Protein AF-A0A8X8WM06-F1 (afdb_monomer_lite)

Structure (mmCIF, N/CA/C/O backbone):
data_AF-A0A8X8WM06-F1
#
_entry.id   AF-A0A8X8WM06-F1
#
loop_
_atom_site.group_PDB
_atom_site.id
_atom_site.type_symbol
_atom_site.label_atom_id
_atom_site.label_alt_id
_atom_si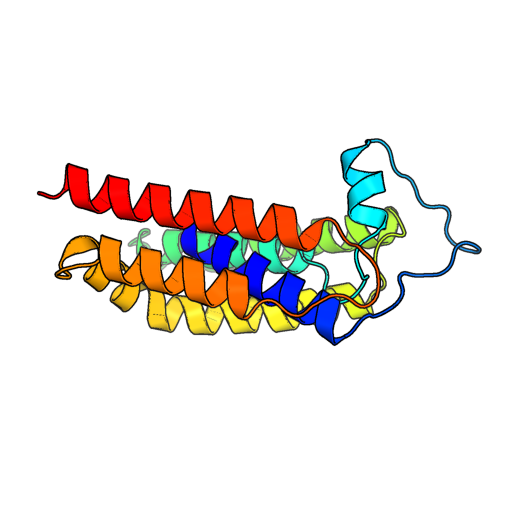te.label_comp_id
_atom_site.label_asym_id
_atom_site.label_entity_id
_atom_site.label_seq_id
_atom_site.pdbx_PDB_ins_code
_atom_site.Cartn_x
_atom_site.Cartn_y
_atom_site.Cartn_z
_atom_site.occupancy
_atom_site.B_iso_or_equiv
_atom_site.auth_seq_id
_atom_site.auth_comp_id
_atom_site.auth_asym_id
_atom_site.auth_atom_id
_atom_site.pdbx_PDB_model_num
ATOM 1 N N . MET A 1 1 ? -4.184 -2.123 10.675 1.00 80.62 1 MET A N 1
ATOM 2 C CA . MET A 1 1 ? -2.913 -1.985 9.912 1.00 80.62 1 MET A CA 1
ATOM 3 C C . MET A 1 1 ? -2.640 -3.132 8.946 1.00 80.62 1 MET A C 1
ATOM 5 O O . MET A 1 1 ? -2.359 -2.859 7.792 1.00 80.62 1 MET A O 1
ATOM 9 N N . THR A 1 2 ? -2.687 -4.397 9.366 1.00 84.12 2 THR A N 1
ATOM 10 C CA . THR A 1 2 ? -2.367 -5.540 8.483 1.00 84.12 2 THR A CA 1
ATOM 11 C C . THR A 1 2 ? -3.308 -5.652 7.281 1.00 84.12 2 THR A C 1
ATOM 13 O O . THR A 1 2 ? -2.839 -5.810 6.161 1.00 84.12 2 THR A O 1
ATOM 16 N N . LEU A 1 3 ? -4.618 -5.478 7.496 1.00 85.38 3 LEU A N 1
ATOM 17 C CA . LEU A 1 3 ? -5.615 -5.463 6.417 1.00 85.38 3 LEU A CA 1
ATOM 18 C C . LEU A 1 3 ? -5.391 -4.311 5.420 1.00 85.38 3 LEU A C 1
ATOM 20 O O . LEU A 1 3 ? -5.573 -4.509 4.225 1.00 85.38 3 LEU A O 1
ATOM 24 N N . LEU A 1 4 ? -4.933 -3.145 5.898 1.00 87.12 4 LEU A N 1
ATOM 25 C CA . LEU A 1 4 ? -4.565 -2.011 5.040 1.00 87.12 4 LEU A CA 1
ATOM 26 C C . LEU A 1 4 ? -3.420 -2.401 4.109 1.00 87.12 4 LEU A C 1
ATOM 28 O O . LEU A 1 4 ? -3.528 -2.211 2.907 1.00 87.12 4 LEU A O 1
ATOM 32 N N . ILE A 1 5 ? -2.339 -2.968 4.653 1.00 87.06 5 ILE A N 1
ATOM 33 C CA . ILE A 1 5 ? -1.171 -3.346 3.847 1.00 87.06 5 ILE A CA 1
ATOM 34 C C . ILE A 1 5 ? -1.526 -4.449 2.845 1.00 87.06 5 ILE A C 1
ATOM 36 O O . ILE A 1 5 ? -1.162 -4.332 1.681 1.00 87.06 5 ILE A O 1
ATOM 40 N N . ALA A 1 6 ? -2.3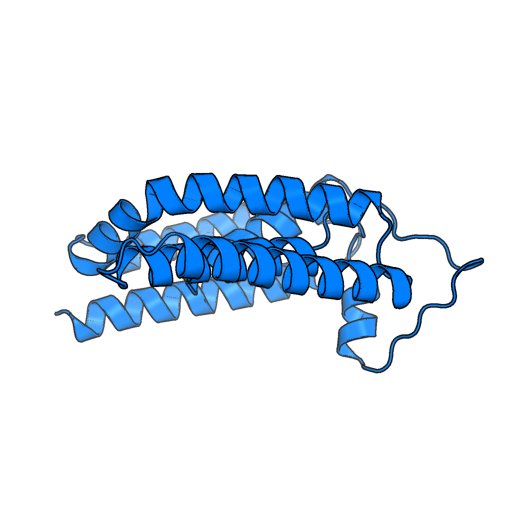22 -5.445 3.244 1.00 85.50 6 ALA A N 1
ATOM 41 C CA . ALA A 1 6 ? -2.807 -6.469 2.318 1.00 85.50 6 ALA A CA 1
ATOM 42 C C . ALA A 1 6 ? -3.633 -5.864 1.162 1.00 85.50 6 ALA A C 1
ATOM 44 O O . ALA A 1 6 ? -3.445 -6.235 0.005 1.00 85.50 6 ALA A O 1
ATOM 45 N N . PHE A 1 7 ? -4.508 -4.894 1.454 1.00 86.31 7 PHE A N 1
ATOM 46 C CA . PHE A 1 7 ? -5.289 -4.188 0.434 1.00 86.31 7 PHE A CA 1
ATOM 47 C C . PHE A 1 7 ? -4.416 -3.317 -0.486 1.00 86.31 7 PHE A C 1
ATOM 49 O O . PHE A 1 7 ? -4.629 -3.276 -1.702 1.00 86.31 7 PHE A O 1
ATOM 56 N N . CYS A 1 8 ? -3.415 -2.645 0.085 1.00 86.38 8 CYS A N 1
ATOM 57 C CA . CYS A 1 8 ? -2.422 -1.864 -0.645 1.00 86.38 8 CYS A CA 1
ATOM 58 C C . CYS A 1 8 ? -1.630 -2.723 -1.630 1.00 86.38 8 CYS A C 1
ATOM 60 O O . CYS A 1 8 ? -1.536 -2.366 -2.804 1.00 86.38 8 CYS A O 1
ATOM 62 N N . ASP A 1 9 ? -1.111 -3.862 -1.169 1.00 84.94 9 ASP A N 1
ATOM 63 C CA . ASP A 1 9 ? -0.341 -4.793 -1.992 1.00 84.94 9 ASP A CA 1
ATOM 64 C C . ASP A 1 9 ? -1.205 -5.424 -3.083 1.00 84.94 9 ASP A C 1
ATOM 66 O O . ASP A 1 9 ? -0.783 -5.484 -4.240 1.00 84.94 9 ASP A O 1
ATOM 70 N N . TYR A 1 10 ? -2.445 -5.806 -2.759 1.00 83.94 10 TYR A N 1
ATOM 71 C CA . TYR A 1 10 ? -3.395 -6.305 -3.751 1.00 83.94 10 TYR A CA 1
ATOM 72 C C . TYR A 1 10 ? -3.624 -5.290 -4.869 1.00 83.94 10 TYR A C 1
ATOM 74 O O . TYR A 1 10 ? -3.432 -5.596 -6.045 1.00 83.94 10 TYR A O 1
ATOM 82 N N . THR A 1 11 ? -3.990 -4.063 -4.500 1.00 84.69 11 THR A N 1
ATOM 83 C CA . THR A 1 11 ? -4.322 -3.011 -5.465 1.00 84.69 11 THR A CA 1
ATOM 84 C C . THR A 1 11 ? -3.088 -2.600 -6.267 1.00 84.69 11 THR A C 1
ATOM 86 O O . THR A 1 11 ? -3.160 -2.459 -7.486 1.00 84.69 11 THR A O 1
ATOM 89 N N . GLY A 1 12 ? -1.940 -2.451 -5.603 1.00 84.31 12 GLY A N 1
ATOM 90 C CA . GLY A 1 12 ? -0.674 -2.096 -6.237 1.00 84.31 12 GLY A CA 1
ATOM 91 C C . GLY A 1 12 ? -0.228 -3.136 -7.262 1.00 84.31 12 GLY A C 1
ATOM 92 O O . GLY A 1 12 ? 0.124 -2.767 -8.382 1.00 84.31 12 GLY A O 1
ATOM 93 N N . ASN A 1 13 ? -0.305 -4.423 -6.917 1.00 82.50 13 ASN A N 1
ATOM 94 C CA . ASN A 1 13 ? 0.078 -5.499 -7.828 1.00 82.50 13 ASN A CA 1
ATOM 95 C C . ASN A 1 13 ? -0.933 -5.675 -8.971 1.00 82.50 13 ASN A C 1
ATOM 97 O O . ASN A 1 13 ? -0.516 -5.834 -10.113 1.00 82.50 13 ASN A O 1
ATOM 101 N N . CYS A 1 14 ? -2.239 -5.525 -8.716 1.00 81.06 14 CYS A N 1
ATOM 102 C CA . CYS A 1 14 ? -3.235 -5.492 -9.794 1.00 81.06 14 CYS A CA 1
ATOM 103 C C . CYS A 1 14 ? -2.930 -4.379 -10.807 1.00 81.06 14 CYS A C 1
ATOM 105 O O . CYS A 1 14 ? -2.978 -4.605 -12.012 1.00 81.06 14 CYS A O 1
ATOM 107 N N . ILE A 1 15 ? -2.595 -3.171 -10.336 1.00 82.25 15 ILE A N 1
ATOM 108 C CA . ILE A 1 15 ? -2.265 -2.052 -11.229 1.00 82.25 15 ILE A CA 1
ATOM 109 C C . ILE A 1 15 ? -0.964 -2.326 -11.990 1.00 82.25 15 ILE A C 1
ATOM 111 O O . ILE A 1 15 ? -0.901 -2.017 -13.178 1.00 82.25 15 ILE A O 1
ATOM 115 N N . LYS A 1 16 ? 0.051 -2.921 -11.351 1.00 79.06 16 LYS A N 1
ATOM 116 C CA . LYS A 1 16 ? 1.293 -3.320 -12.030 1.00 79.06 16 LYS A CA 1
ATOM 117 C C . LYS A 1 16 ? 1.023 -4.243 -13.214 1.00 79.06 16 LYS A C 1
ATOM 119 O O . LYS A 1 16 ? 1.522 -3.969 -14.302 1.00 79.06 16 LYS A O 1
ATOM 124 N N . ASP A 1 17 ? 0.206 -5.271 -13.009 1.00 75.25 17 ASP A N 1
ATOM 125 C CA . ASP A 1 17 ? -0.101 -6.272 -14.035 1.00 75.25 17 ASP A CA 1
ATOM 126 C C . ASP A 1 17 ? -1.061 -5.747 -15.115 1.00 75.25 17 ASP A C 1
ATOM 128 O O 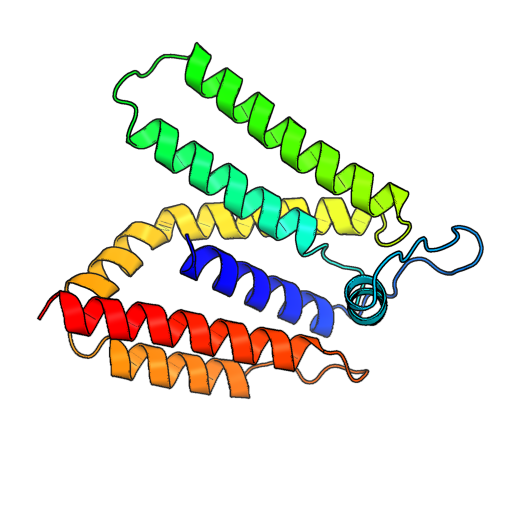. ASP A 1 17 ? -1.048 -6.231 -16.242 1.00 75.25 17 ASP A O 1
ATOM 132 N N . VAL A 1 18 ? -1.876 -4.732 -14.804 1.00 78.06 18 VAL A N 1
ATOM 133 C CA . VAL A 1 18 ? -2.735 -4.055 -15.793 1.00 78.06 18 VAL A CA 1
ATOM 134 C C . VAL A 1 18 ? -1.953 -3.046 -16.636 1.00 78.06 18 VAL A C 1
ATOM 136 O O . VAL A 1 18 ? -2.201 -2.916 -17.834 1.00 78.06 18 VAL A O 1
ATOM 139 N N . VAL A 1 19 ? -1.047 -2.280 -16.020 1.00 76.50 19 VAL A N 1
ATOM 140 C CA . VAL A 1 19 ? -0.290 -1.221 -16.707 1.00 76.50 19 VAL A CA 1
ATOM 141 C C . VAL A 1 19 ? 0.914 -1.799 -17.456 1.00 76.50 19 VAL A C 1
ATOM 143 O O . VAL A 1 19 ? 1.349 -1.209 -18.445 1.00 76.50 19 VAL A O 1
ATOM 146 N N . SER A 1 20 ? 1.458 -2.929 -16.995 1.00 76.44 20 SER A N 1
ATOM 147 C CA . SER A 1 20 ? 2.596 -3.639 -17.592 1.00 76.44 20 SER A CA 1
ATOM 148 C C . SER A 1 20 ? 3.779 -2.726 -17.941 1.00 76.44 20 SER A C 1
ATOM 150 O O . SER A 1 20 ? 4.491 -2.937 -18.926 1.00 76.44 20 SER A O 1
ATOM 152 N N . ALA A 1 21 ? 3.998 -1.667 -17.148 1.00 71.62 21 ALA A N 1
ATOM 153 C CA . ALA A 1 21 ? 5.016 -0.672 -17.461 1.00 71.62 21 ALA A CA 1
ATOM 154 C C . ALA A 1 21 ? 6.419 -1.288 -17.345 1.00 71.62 21 ALA A C 1
ATOM 156 O O . ALA A 1 21 ? 6.792 -1.775 -16.264 1.00 71.62 21 ALA A O 1
ATOM 157 N N . PRO A 1 22 ? 7.232 -1.233 -18.416 1.00 66.00 22 PRO A N 1
ATOM 158 C CA . PRO A 1 22 ? 8.575 -1.781 -1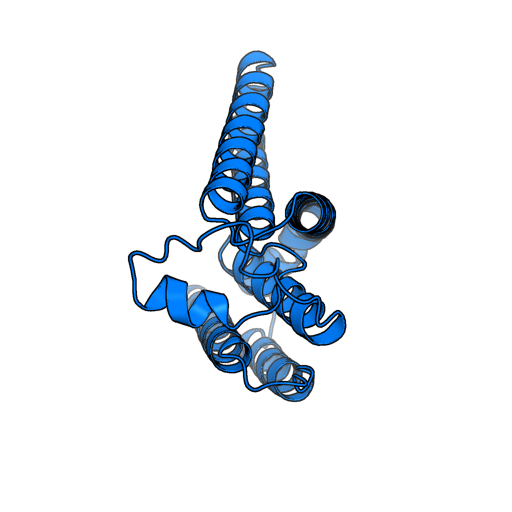8.387 1.00 66.00 22 PRO A CA 1
ATOM 159 C C . PRO A 1 22 ? 9.452 -0.976 -17.426 1.00 66.00 22 PRO A C 1
ATOM 161 O O . PRO A 1 22 ? 9.425 0.256 -17.404 1.00 66.00 22 PRO A O 1
ATOM 164 N N . ARG A 1 23 ? 10.273 -1.681 -16.644 1.00 69.88 23 ARG A N 1
ATOM 165 C CA . ARG A 1 23 ? 11.286 -1.050 -15.789 1.00 69.88 23 ARG A CA 1
ATOM 166 C C . ARG A 1 23 ? 12.335 -0.302 -16.617 1.00 69.88 23 ARG A C 1
ATOM 168 O O . ARG A 1 23 ? 12.563 -0.663 -17.775 1.00 69.88 23 ARG A O 1
ATOM 175 N N . PRO A 1 24 ? 13.020 0.702 -16.032 1.00 63.56 24 PRO A N 1
ATOM 176 C CA . PRO A 1 24 ? 14.092 1.417 -16.716 1.00 63.56 24 PRO A CA 1
ATOM 177 C C . PRO A 1 24 ? 15.122 0.452 -17.325 1.00 63.56 24 PRO A C 1
ATOM 179 O O . PRO A 1 24 ? 15.565 -0.517 -16.693 1.00 63.56 24 PRO A O 1
ATOM 182 N N . GLN A 1 25 ? 15.458 0.714 -18.591 1.00 55.38 25 GLN A N 1
ATOM 183 C CA . GLN A 1 25 ? 16.333 -0.135 -19.392 1.00 55.38 25 GLN A CA 1
ATOM 184 C C . GLN A 1 25 ? 17.770 -0.095 -18.864 1.00 55.38 25 GLN A C 1
ATOM 186 O O . GLN A 1 25 ? 18.321 0.954 -18.524 1.00 55.38 25 GLN A O 1
ATOM 191 N N . THR A 1 26 ? 18.385 -1.271 -18.812 1.00 51.56 26 THR A N 1
ATOM 192 C CA . THR A 1 26 ? 19.818 -1.453 -18.578 1.00 51.56 26 THR A CA 1
ATOM 193 C C . THR A 1 26 ? 20.444 -1.692 -19.958 1.00 51.56 26 THR A C 1
ATOM 195 O O . THR A 1 26 ? 20.085 -2.706 -20.557 1.00 51.56 26 THR A O 1
ATOM 198 N N . PRO A 1 27 ? 21.315 -0.818 -20.516 1.00 50.00 27 PRO A N 1
ATOM 199 C CA . PRO A 1 27 ? 21.985 0.387 -19.973 1.00 50.00 27 PRO A CA 1
ATOM 200 C C . PRO A 1 27 ? 21.174 1.691 -20.191 1.00 50.00 27 PRO A C 1
ATOM 202 O O . PRO A 1 27 ? 20.470 1.764 -21.198 1.00 50.00 27 PRO A O 1
ATOM 205 N N . PRO A 1 28 ? 21.251 2.721 -19.303 1.00 51.91 28 PRO A N 1
ATOM 206 C CA . PRO A 1 28 ? 22.467 3.311 -18.704 1.00 51.91 28 PRO A CA 1
ATOM 207 C C . PRO A 1 28 ? 22.601 3.256 -17.162 1.00 51.91 28 PRO A C 1
ATOM 209 O O . PRO A 1 28 ? 23.608 3.726 -16.635 1.00 51.91 28 PRO A O 1
ATOM 212 N N . VAL A 1 29 ? 21.646 2.684 -16.417 1.00 58.44 29 VAL A N 1
ATOM 213 C CA . VAL A 1 29 ? 21.729 2.541 -14.945 1.00 58.44 29 VAL A CA 1
ATOM 214 C C . VAL A 1 29 ? 21.973 1.078 -14.584 1.00 58.44 29 VAL A C 1
ATOM 216 O O . VAL A 1 29 ? 21.158 0.222 -14.918 1.00 58.44 29 VAL A O 1
ATOM 219 N N . ARG A 1 30 ? 23.094 0.769 -13.918 1.00 61.09 30 ARG A N 1
ATOM 220 C CA . ARG A 1 30 ? 23.404 -0.593 -13.449 1.00 61.09 30 ARG A CA 1
ATOM 221 C C . ARG A 1 30 ? 22.527 -0.920 -12.241 1.00 61.09 30 ARG A C 1
ATOM 223 O O . ARG A 1 30 ? 22.655 -0.261 -11.215 1.00 61.09 30 ARG A O 1
ATOM 230 N N . ARG A 1 31 ? 21.689 -1.956 -12.351 1.00 65.56 31 ARG A N 1
ATOM 231 C CA . ARG A 1 31 ? 20.921 -2.482 -11.214 1.00 65.56 31 ARG A CA 1
ATOM 232 C C . ARG A 1 31 ? 21.885 -3.026 -10.165 1.00 65.56 31 ARG A C 1
ATOM 234 O O . ARG A 1 31 ? 22.774 -3.819 -10.485 1.00 65.56 31 ARG A O 1
ATOM 241 N N . ILE A 1 32 ? 21.721 -2.567 -8.934 1.00 61.84 32 ILE A N 1
ATOM 242 C CA . ILE A 1 32 ? 22.463 -3.064 -7.778 1.00 61.84 32 ILE A CA 1
ATOM 243 C C . ILE A 1 32 ? 21.476 -3.933 -7.004 1.00 61.84 32 ILE A C 1
ATOM 245 O O . ILE A 1 32 ? 20.723 -3.424 -6.186 1.00 61.84 32 ILE A O 1
ATOM 249 N N . THR A 1 33 ? 21.429 -5.223 -7.327 1.00 62.09 33 THR A N 1
ATOM 250 C CA . THR A 1 33 ? 20.664 -6.227 -6.576 1.00 62.09 33 THR A CA 1
ATOM 251 C C . THR A 1 33 ? 21.628 -6.957 -5.647 1.00 62.09 33 THR A C 1
ATOM 253 O O . THR A 1 33 ? 22.581 -7.592 -6.107 1.00 62.09 33 THR A O 1
ATOM 256 N N . ALA A 1 34 ? 21.437 -6.805 -4.340 1.00 56.16 34 ALA A N 1
ATOM 257 C CA . ALA A 1 34 ? 22.289 -7.393 -3.308 1.00 56.16 34 ALA A CA 1
ATOM 258 C C . ALA A 1 34 ? 21.735 -8.729 -2.784 1.00 56.16 34 ALA A C 1
ATOM 260 O O . ALA A 1 34 ? 22.501 -9.551 -2.278 1.00 56.16 34 ALA A O 1
ATOM 261 N N . THR A 1 35 ? 20.425 -8.962 -2.913 1.00 60.00 35 THR A N 1
ATOM 262 C CA . THR A 1 35 ? 19.733 -10.160 -2.409 1.00 60.00 35 THR A CA 1
ATOM 263 C C . THR A 1 35 ? 18.902 -10.850 -3.495 1.00 60.00 35 THR A C 1
ATOM 265 O O . THR A 1 35 ? 18.507 -10.230 -4.478 1.00 60.00 35 THR A O 1
ATOM 268 N N . LYS A 1 36 ? 18.624 -12.151 -3.313 1.00 57.91 36 LYS A N 1
ATOM 269 C CA . LYS A 1 36 ? 17.777 -12.938 -4.234 1.00 57.91 36 LYS A CA 1
ATOM 270 C C . LYS A 1 36 ? 16.358 -12.375 -4.334 1.00 57.91 36 LYS A C 1
ATOM 272 O O . LYS A 1 36 ? 15.825 -12.266 -5.427 1.00 57.91 36 LYS A O 1
ATOM 277 N N . ASP A 1 37 ? 15.812 -11.904 -3.214 1.00 58.91 37 ASP A N 1
ATOM 278 C CA . ASP A 1 37 ? 14.502 -11.252 -3.189 1.00 58.91 37 ASP A CA 1
ATOM 279 C C . ASP A 1 37 ? 14.482 -9.992 -4.070 1.00 58.91 37 ASP A C 1
ATOM 281 O O . ASP A 1 37 ? 13.473 -9.685 -4.691 1.00 58.91 37 ASP A O 1
ATOM 285 N N . GLU A 1 38 ? 15.583 -9.238 -4.160 1.00 59.09 38 GLU A N 1
ATOM 286 C CA . GLU A 1 38 ? 15.671 -8.067 -5.044 1.00 59.09 38 GLU A CA 1
ATOM 287 C C . GLU A 1 38 ? 15.752 -8.443 -6.528 1.00 59.09 38 GLU A C 1
ATOM 289 O O . GLU A 1 38 ? 15.328 -7.649 -7.370 1.00 59.09 38 GLU A O 1
ATOM 294 N N . GLU A 1 39 ? 16.270 -9.632 -6.844 1.00 59.03 39 GLU A N 1
ATOM 295 C CA . GLU A 1 39 ? 16.304 -10.200 -8.194 1.00 59.03 39 GLU A CA 1
ATOM 296 C C . GLU A 1 39 ? 14.906 -10.664 -8.630 1.00 59.03 39 GLU A C 1
ATOM 298 O O . GLU A 1 39 ? 14.446 -10.271 -9.703 1.00 59.03 39 GLU A O 1
ATOM 303 N N . ASP A 1 40 ? 14.173 -11.369 -7.765 1.00 57.88 40 ASP A N 1
ATOM 304 C CA . ASP A 1 40 ? 12.781 -11.771 -8.026 1.00 57.88 40 ASP A CA 1
ATOM 305 C C . ASP A 1 40 ? 11.860 -10.546 -8.119 1.00 57.88 40 ASP A C 1
ATOM 307 O O . ASP A 1 40 ? 11.075 -10.398 -9.060 1.00 57.88 40 ASP A O 1
ATOM 311 N N . ASN A 1 41 ? 12.045 -9.574 -7.220 1.00 58.22 41 ASN A N 1
ATOM 312 C CA . ASN A 1 41 ? 11.363 -8.286 -7.303 1.00 58.22 41 ASN A CA 1
ATOM 313 C C . ASN A 1 41 ? 11.757 -7.489 -8.552 1.00 58.22 41 ASN A C 1
ATOM 315 O O . ASN A 1 41 ? 11.042 -6.551 -8.900 1.00 58.22 41 ASN A O 1
ATOM 319 N N . ALA A 1 42 ? 12.878 -7.785 -9.222 1.00 57.34 42 ALA A N 1
ATOM 320 C CA . ALA A 1 42 ? 13.276 -7.137 -10.474 1.00 57.34 42 ALA A CA 1
ATOM 321 C C . ALA A 1 42 ? 12.495 -7.638 -11.697 1.00 57.34 42 ALA A C 1
ATOM 323 O O . ALA A 1 42 ? 12.515 -6.954 -12.728 1.00 57.34 42 ALA A O 1
ATOM 324 N N . MET A 1 43 ? 11.818 -8.783 -11.571 1.00 57.44 43 MET A N 1
ATOM 325 C CA . MET A 1 43 ? 10.970 -9.376 -12.608 1.00 57.44 43 MET A CA 1
ATOM 326 C C . MET A 1 43 ? 9.574 -8.740 -12.659 1.00 57.44 43 MET A C 1
ATOM 328 O O . MET A 1 43 ? 8.896 -8.843 -13.676 1.00 57.44 43 MET A O 1
ATOM 332 N N . GLU A 1 44 ? 9.145 -8.054 -11.594 1.00 59.66 44 GLU A N 1
ATOM 333 C CA . GLU A 1 44 ? 7.859 -7.349 -11.566 1.00 59.66 44 GLU A CA 1
ATOM 334 C C . GLU A 1 44 ? 7.880 -6.041 -12.374 1.00 59.66 44 GLU A C 1
ATOM 336 O O . GLU A 1 44 ? 8.918 -5.387 -12.524 1.00 59.66 44 GLU A O 1
ATOM 341 N N . TYR A 1 45 ? 6.711 -5.573 -12.812 1.00 65.50 45 TYR A N 1
ATOM 342 C CA . TYR A 1 45 ? 6.576 -4.285 -13.498 1.00 65.50 45 TYR A CA 1
ATOM 343 C C . TYR A 1 45 ? 6.994 -3.088 -12.623 1.00 65.50 45 TYR A C 1
ATOM 345 O O . TYR A 1 45 ? 7.048 -3.157 -11.389 1.00 65.50 45 TYR A O 1
ATOM 353 N N . GLY A 1 46 ? 7.380 -1.989 -13.279 1.00 65.69 46 GLY A N 1
ATOM 354 C CA . GLY A 1 46 ? 7.962 -0.812 -12.620 1.00 65.69 46 GLY A CA 1
ATOM 355 C C . GLY A 1 46 ? 6.939 0.146 -12.011 1.00 65.69 46 GLY A C 1
ATOM 356 O O . GLY A 1 46 ? 7.224 0.779 -10.996 1.00 65.69 46 GLY A O 1
ATOM 357 N N . PHE A 1 47 ? 5.745 0.234 -12.595 1.00 72.31 47 PHE A N 1
ATOM 358 C CA . PHE A 1 47 ? 4.720 1.198 -12.205 1.00 72.31 47 PHE A CA 1
ATOM 359 C C . PHE A 1 47 ? 3.494 0.496 -11.613 1.00 72.31 47 PHE A C 1
ATOM 361 O O . PHE A 1 47 ? 2.960 -0.385 -12.282 1.00 72.31 47 PHE A O 1
ATOM 368 N N . PRO A 1 48 ? 2.964 0.925 -10.452 1.00 79.75 48 PRO A N 1
ATOM 369 C CA . PRO A 1 48 ? 3.531 1.856 -9.467 1.00 79.75 48 PRO A CA 1
ATOM 370 C C . PRO A 1 48 ? 4.566 1.193 -8.536 1.00 79.75 48 PRO A C 1
ATOM 372 O O . PRO A 1 48 ? 4.615 -0.027 -8.385 1.00 79.75 48 PRO A O 1
ATOM 375 N N . SER A 1 49 ? 5.365 2.004 -7.834 1.00 81.69 49 SER A N 1
ATOM 376 C CA . SER A 1 49 ? 6.274 1.506 -6.788 1.00 81.69 49 SER A CA 1
ATOM 377 C C . SER A 1 49 ? 5.499 1.028 -5.548 1.00 81.69 49 SER A C 1
ATOM 379 O O . SER A 1 49 ? 5.045 1.852 -4.747 1.00 81.69 49 SER A O 1
ATOM 381 N N . SER A 1 50 ? 5.403 -0.295 -5.340 1.00 84.69 50 SER A N 1
ATOM 382 C CA . SER A 1 50 ? 4.778 -0.882 -4.135 1.00 84.69 50 SER A CA 1
ATOM 383 C C . SER A 1 50 ? 5.480 -0.446 -2.849 1.00 84.69 50 SER A C 1
ATOM 385 O O . SER A 1 50 ? 4.828 -0.168 -1.851 1.00 84.69 50 SER A O 1
ATOM 387 N N . HIS A 1 51 ? 6.808 -0.289 -2.862 1.00 85.12 51 HIS A N 1
ATOM 388 C CA . HIS A 1 51 ? 7.538 0.183 -1.682 1.00 85.12 51 HIS A CA 1
ATOM 389 C C . HIS A 1 51 ? 7.166 1.611 -1.297 1.00 85.12 51 HIS A C 1
ATOM 391 O O . HIS A 1 51 ? 7.008 1.906 -0.113 1.00 85.12 51 HIS A O 1
ATOM 397 N N . THR A 1 52 ? 7.014 2.496 -2.281 1.00 85.88 52 THR A N 1
ATOM 398 C CA . THR A 1 52 ? 6.575 3.871 -2.028 1.00 85.88 52 THR A CA 1
ATOM 399 C C . THR A 1 52 ? 5.125 3.882 -1.549 1.00 85.88 52 THR A C 1
ATOM 401 O O . THR A 1 52 ? 4.833 4.508 -0.534 1.00 85.88 52 THR A O 1
ATOM 404 N N . LEU A 1 53 ? 4.244 3.131 -2.217 1.00 89.75 53 LEU A N 1
ATOM 405 C CA . LEU A 1 53 ? 2.826 3.012 -1.873 1.00 89.75 53 LEU A CA 1
ATOM 406 C C . LEU A 1 53 ? 2.624 2.495 -0.439 1.00 89.75 53 LEU A C 1
ATOM 408 O O . LEU A 1 53 ? 1.934 3.136 0.358 1.00 89.75 53 LEU A O 1
ATOM 412 N N . ASN A 1 54 ? 3.276 1.388 -0.078 1.00 90.00 54 ASN A N 1
ATOM 413 C CA . ASN A 1 54 ? 3.167 0.786 1.252 1.00 90.00 54 ASN A CA 1
ATOM 414 C C . ASN A 1 54 ? 3.737 1.686 2.336 1.00 90.00 54 ASN A C 1
ATOM 416 O O . ASN A 1 54 ? 3.140 1.805 3.401 1.00 90.00 54 ASN A O 1
ATOM 420 N N . THR A 1 55 ? 4.860 2.354 2.062 1.00 88.75 55 THR A N 1
ATOM 421 C CA . THR A 1 55 ? 5.451 3.299 3.014 1.00 88.75 55 THR A CA 1
ATOM 422 C C . THR A 1 55 ? 4.482 4.430 3.314 1.00 88.75 55 THR A C 1
ATOM 424 O O . THR A 1 55 ? 4.246 4.712 4.483 1.00 88.75 55 THR A O 1
ATOM 427 N N . VAL A 1 56 ? 3.881 5.034 2.283 1.00 90.88 56 VAL A N 1
ATOM 428 C CA . VAL A 1 56 ? 2.905 6.123 2.437 1.00 90.88 56 VAL A CA 1
ATOM 429 C C . VAL A 1 56 ? 1.717 5.673 3.280 1.00 90.88 56 VAL A C 1
ATOM 431 O O . VAL A 1 56 ? 1.353 6.359 4.235 1.00 90.88 56 VAL A O 1
ATOM 434 N N . CYS A 1 57 ? 1.148 4.506 2.970 1.00 90.44 57 CYS A N 1
ATOM 435 C CA . CYS A 1 57 ? -0.001 3.973 3.698 1.00 90.44 57 CYS A CA 1
ATOM 436 C C . CYS A 1 57 ? 0.352 3.650 5.154 1.00 90.44 57 CYS A C 1
ATOM 438 O O . CYS A 1 57 ? -0.386 4.026 6.061 1.00 90.44 57 CYS A O 1
ATOM 440 N N . LEU A 1 58 ? 1.502 3.013 5.392 1.00 90.12 58 LEU A N 1
ATOM 441 C CA . LEU A 1 58 ? 1.973 2.655 6.728 1.00 90.12 58 LEU A CA 1
ATOM 442 C C . LEU A 1 58 ? 2.257 3.903 7.571 1.00 90.12 58 LEU A C 1
ATOM 444 O O . LEU A 1 58 ? 1.720 4.035 8.670 1.00 90.12 58 LEU A O 1
ATOM 448 N N . SER A 1 59 ? 3.078 4.827 7.060 1.00 90.19 59 SER A N 1
ATOM 449 C CA . SER A 1 59 ? 3.466 6.037 7.788 1.00 90.19 59 SER A CA 1
ATOM 450 C C . SER A 1 59 ? 2.282 6.970 8.003 1.00 90.19 59 SER A C 1
ATOM 452 O O . SER A 1 59 ? 2.157 7.559 9.072 1.00 90.19 59 SER A O 1
ATOM 454 N N . GLY A 1 60 ? 1.402 7.089 7.005 1.00 89.31 60 GLY A N 1
ATOM 455 C CA . GLY A 1 60 ? 0.224 7.944 7.082 1.00 89.31 60 GLY A CA 1
ATOM 456 C C . GLY A 1 60 ? -0.814 7.410 8.066 1.00 89.31 60 GLY A C 1
ATOM 457 O O . GLY A 1 60 ? -1.302 8.169 8.899 1.00 89.31 60 GLY A O 1
ATOM 458 N N . TYR A 1 61 ? -1.091 6.102 8.038 1.00 89.50 61 TYR A N 1
ATOM 459 C CA . TYR A 1 61 ? -2.002 5.479 8.999 1.00 89.50 61 TYR A CA 1
ATOM 460 C C . TYR A 1 61 ? -1.445 5.525 10.424 1.00 89.50 61 TYR A C 1
ATOM 462 O O . TYR A 1 61 ? -2.175 5.833 11.361 1.00 89.50 61 TYR A O 1
ATOM 470 N N . LEU A 1 62 ? -0.145 5.264 10.601 1.00 88.50 62 LEU A N 1
ATOM 471 C CA . LEU A 1 62 ? 0.491 5.344 11.915 1.00 88.50 62 LEU A CA 1
ATOM 472 C C . LEU A 1 62 ? 0.449 6.771 12.473 1.00 88.50 62 LEU A C 1
ATOM 474 O O . LEU A 1 62 ? 0.155 6.957 13.650 1.00 88.50 62 LEU A O 1
ATOM 478 N N . LEU A 1 63 ? 0.704 7.775 11.630 1.00 88.75 63 LEU A N 1
ATOM 479 C CA . LEU A 1 63 ? 0.586 9.176 12.014 1.00 88.75 63 LEU A CA 1
ATOM 480 C C . LEU A 1 63 ? -0.845 9.516 12.447 1.00 88.75 63 LEU A C 1
ATOM 482 O O . LEU A 1 63 ? -1.016 10.129 13.493 1.00 88.75 63 LEU A O 1
ATOM 486 N N . HIS A 1 64 ? -1.856 9.096 11.681 1.00 88.25 64 HIS A N 1
ATOM 487 C CA . HIS A 1 64 ? -3.262 9.294 12.048 1.00 88.25 64 HIS A CA 1
ATOM 488 C C . HIS A 1 64 ? -3.582 8.660 13.405 1.00 88.25 64 HIS A C 1
ATOM 490 O O . HIS A 1 64 ? -4.123 9.319 14.282 1.00 88.25 64 HIS A O 1
ATOM 496 N N . TYR A 1 65 ? -3.159 7.411 13.609 1.00 86.38 65 TYR A N 1
ATOM 497 C CA . TYR A 1 65 ? -3.386 6.685 14.855 1.00 86.38 65 TYR A CA 1
ATOM 498 C C . TYR A 1 65 ? -2.725 7.360 16.067 1.00 86.38 65 TYR A C 1
ATOM 500 O O . TYR A 1 65 ? -3.326 7.459 17.134 1.00 86.38 65 TYR A O 1
ATOM 508 N N . ILE A 1 66 ? -1.490 7.853 15.909 1.00 86.19 66 ILE A N 1
ATOM 509 C CA . ILE A 1 66 ? -0.793 8.596 16.968 1.00 86.19 66 ILE A CA 1
ATOM 510 C C . ILE A 1 66 ? -1.533 9.897 17.289 1.00 86.19 66 ILE A C 1
ATOM 512 O O . ILE A 1 66 ? -1.634 10.251 18.458 1.00 86.19 66 ILE A O 1
ATOM 516 N N . LEU A 1 67 ? -2.042 10.604 16.278 1.00 85.31 67 LEU A N 1
ATOM 517 C CA . LEU A 1 67 ? -2.749 11.870 16.477 1.00 85.31 67 LEU A CA 1
ATOM 518 C C . LEU A 1 67 ? -4.120 11.690 17.130 1.00 85.31 67 LEU A C 1
ATOM 520 O O . LEU A 1 67 ? -4.481 12.518 17.955 1.00 85.31 67 LEU A O 1
ATOM 524 N N . ASP A 1 68 ? -4.845 10.621 16.805 1.00 84.25 68 ASP A N 1
ATOM 525 C CA . ASP A 1 68 ? -6.135 10.329 17.441 1.00 84.25 68 ASP A CA 1
ATOM 526 C C . ASP A 1 68 ? -5.972 9.897 18.902 1.00 84.25 68 ASP A C 1
ATOM 528 O O . ASP A 1 68 ? -6.775 10.271 19.752 1.00 84.25 68 ASP A O 1
ATOM 532 N N . TYR A 1 69 ? -4.936 9.108 19.213 1.00 79.94 69 TYR A N 1
ATOM 533 C CA . TYR A 1 69 ? -4.714 8.601 20.573 1.00 79.94 69 TYR A CA 1
ATOM 534 C C . TYR A 1 69 ? -3.995 9.610 21.482 1.00 79.94 69 TYR A C 1
ATOM 536 O O . TYR A 1 69 ? -4.111 9.565 22.708 1.00 79.94 69 TYR A O 1
ATOM 544 N N . SER A 1 70 ? -3.220 10.522 20.896 1.00 76.31 70 SER A N 1
ATOM 545 C CA . SER A 1 70 ? -2.582 11.612 21.622 1.00 76.31 70 SER A CA 1
ATOM 546 C C . SER A 1 70 ? -3.614 12.713 21.864 1.00 76.31 70 SER A C 1
ATOM 548 O O . SER A 1 70 ? -3.749 13.629 21.064 1.00 76.31 70 SER A O 1
ATOM 550 N N . GLU A 1 71 ? -4.314 12.656 23.001 1.00 65.44 71 GLU A N 1
ATOM 551 C CA . GLU A 1 71 ? -5.262 13.693 23.466 1.00 65.44 71 GLU A CA 1
ATOM 552 C C . GLU A 1 71 ? -4.669 15.125 23.469 1.00 65.44 71 GLU A C 1
ATOM 554 O O . GLU A 1 71 ? -5.391 16.122 23.538 1.00 65.44 71 GLU A O 1
ATOM 559 N N . SER A 1 72 ? -3.341 15.260 23.381 1.00 61.78 72 SER A N 1
ATOM 560 C CA . SER A 1 72 ? -2.661 16.529 23.147 1.00 61.78 72 SER A CA 1
ATOM 561 C C . SER A 1 72 ? -2.765 16.964 21.680 1.00 61.78 72 SER A C 1
ATOM 563 O O . SER A 1 72 ? -2.008 16.536 20.809 1.00 61.78 72 SER A O 1
ATOM 565 N N . ASN A 1 73 ? -3.642 17.936 21.420 1.00 66.12 73 ASN A N 1
ATOM 566 C CA . ASN A 1 73 ? -3.735 18.656 20.142 1.00 66.12 73 ASN A CA 1
ATOM 567 C C . ASN A 1 73 ? -2.560 19.643 19.934 1.00 66.12 73 ASN A C 1
ATOM 569 O O . ASN A 1 73 ? -2.733 20.767 19.451 1.00 66.12 73 ASN A O 1
ATOM 573 N N . ASP A 1 74 ? -1.354 19.251 20.346 1.00 81.12 74 ASP A N 1
ATOM 574 C CA . ASP A 1 74 ? -0.160 20.070 20.216 1.00 81.12 74 ASP A CA 1
ATOM 575 C C . ASP A 1 74 ? 0.252 20.125 18.747 1.00 81.12 74 ASP A C 1
ATOM 577 O O . ASP A 1 74 ? 0.729 19.150 18.156 1.00 81.12 74 ASP A O 1
ATOM 581 N N . LEU A 1 75 ? 0.116 21.315 18.159 1.00 83.56 75 LEU A N 1
ATOM 582 C CA . LEU A 1 75 ? 0.491 21.594 16.772 1.00 83.56 75 LEU A CA 1
ATOM 583 C C . LEU A 1 75 ? 1.920 21.120 16.456 1.00 83.56 75 LEU A C 1
ATOM 585 O O . LEU A 1 75 ? 2.188 20.648 15.353 1.00 83.56 75 LEU A O 1
ATOM 589 N N . TYR A 1 76 ? 2.824 21.197 17.436 1.00 85.19 76 TYR A N 1
ATOM 590 C CA . TYR A 1 76 ? 4.2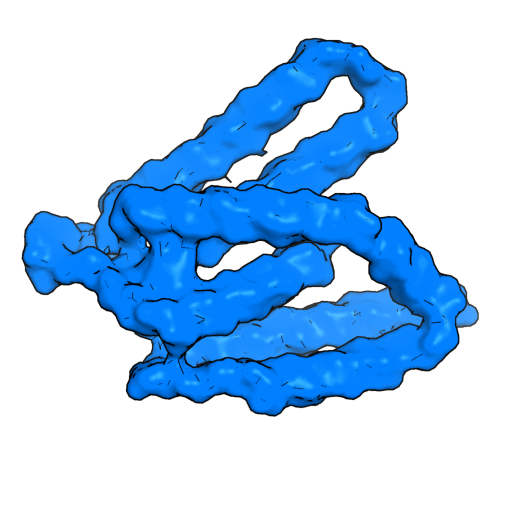07 20.744 17.316 1.00 85.19 76 TYR A CA 1
ATOM 591 C C . TYR A 1 76 ? 4.326 19.242 17.048 1.00 85.19 76 TYR A C 1
ATOM 593 O O . TYR A 1 76 ? 5.097 18.852 16.174 1.00 85.19 76 TYR A O 1
ATOM 601 N N . ILE A 1 77 ? 3.547 18.406 17.742 1.00 85.06 77 ILE A N 1
ATOM 602 C CA . ILE A 1 77 ? 3.562 16.946 17.559 1.00 85.06 77 ILE A CA 1
ATOM 603 C C . ILE A 1 77 ? 3.031 16.603 16.168 1.00 85.06 77 ILE A C 1
ATOM 605 O O . ILE A 1 77 ? 3.638 15.813 15.443 1.00 85.06 77 ILE A O 1
ATOM 609 N N . ARG A 1 78 ? 1.950 17.269 15.748 1.00 85.38 78 ARG A N 1
ATOM 610 C CA . ARG A 1 78 ? 1.366 17.081 14.417 1.00 85.38 78 ARG A CA 1
ATOM 611 C C . ARG A 1 78 ? 2.328 17.464 13.300 1.00 85.38 78 ARG A C 1
ATOM 613 O O . ARG A 1 78 ? 2.521 16.689 12.365 1.00 85.38 78 ARG A O 1
ATOM 620 N N . VAL A 1 79 ? 2.957 18.632 13.401 1.00 87.94 79 VAL A N 1
ATOM 621 C CA . VAL A 1 79 ? 3.935 19.092 12.408 1.00 87.94 79 VAL A CA 1
ATOM 622 C C . VAL A 1 79 ? 5.160 18.178 12.389 1.00 87.94 79 VAL A C 1
ATOM 624 O O . VAL A 1 79 ? 5.589 17.772 11.310 1.00 87.94 79 VAL A O 1
ATOM 627 N N . ALA A 1 80 ? 5.688 17.789 13.553 1.00 88.88 80 ALA A N 1
ATOM 628 C CA . ALA A 1 80 ? 6.822 16.870 13.641 1.00 88.88 80 ALA A CA 1
ATOM 629 C C . ALA A 1 80 ? 6.506 15.502 13.014 1.00 88.88 80 ALA A C 1
ATOM 631 O O . ALA A 1 80 ? 7.316 14.976 12.251 1.00 88.88 80 ALA A O 1
ATOM 632 N N . GLY A 1 81 ? 5.315 14.958 13.274 1.00 88.06 81 GLY A N 1
ATOM 633 C CA . GLY A 1 81 ? 4.863 13.693 12.703 1.00 88.06 81 GLY A CA 1
ATOM 634 C C . GLY A 1 81 ? 4.719 13.740 11.179 1.00 88.06 81 GLY A C 1
ATOM 635 O O . GLY A 1 81 ? 5.182 12.829 10.493 1.00 88.06 81 GLY A O 1
ATOM 636 N N . ILE A 1 82 ? 4.164 14.828 10.631 1.00 88.56 82 ILE A N 1
ATOM 637 C CA . ILE A 1 82 ? 4.074 15.030 9.174 1.00 88.56 82 ILE A CA 1
ATOM 638 C C . ILE A 1 82 ? 5.473 15.125 8.554 1.00 88.56 82 ILE A C 1
ATOM 640 O O . ILE A 1 82 ? 5.741 14.470 7.548 1.00 88.56 82 ILE A O 1
ATOM 644 N N . ILE A 1 83 ? 6.379 15.905 9.154 1.00 91.38 83 ILE A N 1
ATOM 645 C CA . ILE A 1 83 ? 7.758 16.043 8.663 1.00 91.38 83 ILE A CA 1
ATOM 646 C C . ILE A 1 83 ? 8.457 14.681 8.652 1.00 91.38 83 ILE A C 1
ATOM 648 O O . ILE A 1 83 ? 9.097 14.332 7.660 1.00 91.38 83 ILE A O 1
ATOM 652 N N . LEU A 1 84 ? 8.307 13.897 9.722 1.00 90.62 84 LEU A N 1
ATOM 653 C CA . LEU A 1 84 ? 8.901 12.570 9.822 1.00 90.62 84 LEU A CA 1
ATOM 654 C C . LEU A 1 84 ? 8.341 11.614 8.761 1.00 90.62 84 LEU A C 1
ATOM 656 O O . LEU A 1 84 ? 9.118 10.939 8.087 1.00 90.62 84 LEU A O 1
ATOM 660 N N . ALA A 1 85 ? 7.019 11.587 8.567 1.00 89.81 85 ALA A N 1
ATOM 661 C CA . ALA A 1 85 ? 6.388 10.763 7.539 1.00 89.81 85 ALA A CA 1
ATOM 662 C C . ALA A 1 85 ? 6.889 11.137 6.132 1.00 89.81 85 ALA A C 1
ATOM 664 O O . ALA A 1 85 ? 7.316 10.265 5.374 1.00 89.81 85 ALA A O 1
ATOM 665 N N . CYS A 1 86 ? 6.933 12.434 5.811 1.00 89.81 86 CYS A N 1
ATOM 666 C CA . CYS A 1 86 ? 7.475 12.931 4.545 1.00 89.81 86 CYS A CA 1
ATOM 667 C C . CYS A 1 86 ? 8.948 12.547 4.350 1.00 89.81 86 CYS A C 1
ATOM 669 O O . CYS A 1 86 ? 9.343 12.166 3.247 1.00 89.81 86 CYS A O 1
ATOM 671 N N . LEU A 1 87 ? 9.759 12.617 5.408 1.00 91.88 87 LEU A N 1
ATOM 672 C CA . LEU A 1 87 ? 11.172 12.251 5.366 1.00 91.88 87 LEU A CA 1
ATOM 673 C C . LEU A 1 87 ? 11.345 10.755 5.081 1.00 91.88 87 LEU A C 1
ATOM 675 O O . LEU A 1 87 ? 12.123 10.394 4.200 1.00 91.88 87 LEU A O 1
ATOM 679 N N . VAL A 1 88 ? 10.599 9.889 5.770 1.00 90.56 88 VAL A N 1
ATOM 680 C CA . VAL A 1 88 ? 10.655 8.429 5.573 1.00 90.56 88 VAL A CA 1
ATOM 681 C C . VAL A 1 88 ? 10.232 8.049 4.153 1.00 90.56 88 VAL A C 1
ATOM 683 O O . VAL A 1 88 ? 10.944 7.309 3.471 1.00 90.56 88 VAL A O 1
ATOM 686 N N . VAL A 1 89 ? 9.114 8.602 3.678 1.00 90.50 89 VAL A N 1
ATOM 687 C CA . VAL A 1 89 ? 8.624 8.387 2.309 1.00 90.50 89 VAL A CA 1
ATOM 688 C C . VAL A 1 89 ? 9.643 8.878 1.277 1.00 90.50 89 VAL A C 1
ATOM 690 O O . VAL A 1 89 ? 9.933 8.168 0.311 1.00 90.50 89 VAL A O 1
ATOM 693 N N . GLY A 1 90 ? 10.230 10.056 1.504 1.00 88.12 90 GLY A N 1
ATOM 694 C CA . GLY A 1 90 ? 11.274 10.620 0.654 1.00 88.12 90 GLY A CA 1
ATOM 695 C C . GLY A 1 90 ? 12.507 9.722 0.578 1.00 88.12 90 GLY A C 1
ATOM 696 O O . GLY A 1 90 ? 12.929 9.370 -0.521 1.00 88.12 90 GLY A O 1
ATOM 697 N N . LEU A 1 91 ? 13.053 9.296 1.721 1.00 89.75 91 LEU A N 1
ATOM 698 C CA . LEU A 1 91 ? 14.231 8.423 1.780 1.00 89.75 91 LEU A CA 1
ATOM 699 C C . LEU A 1 91 ? 14.007 7.096 1.050 1.00 89.75 91 LEU A C 1
ATOM 701 O O . LEU A 1 91 ? 14.884 6.652 0.308 1.00 89.75 91 LEU A O 1
ATOM 705 N N . ILE A 1 92 ? 12.833 6.482 1.211 1.00 88.81 92 ILE A N 1
ATOM 706 C CA . ILE A 1 92 ? 12.504 5.228 0.522 1.00 88.81 92 ILE A CA 1
ATOM 707 C C . ILE A 1 92 ? 12.355 5.459 -0.984 1.00 88.81 92 ILE A C 1
ATOM 709 O O . ILE A 1 92 ? 12.881 4.670 -1.772 1.00 88.81 92 ILE A O 1
ATOM 713 N N . GLY A 1 93 ? 11.715 6.557 -1.399 1.00 85.81 93 GLY A N 1
ATOM 714 C CA . GLY A 1 93 ? 11.659 6.961 -2.805 1.00 85.81 93 GLY A CA 1
ATOM 715 C C . GLY A 1 93 ? 13.056 7.130 -3.410 1.00 85.81 93 GLY A C 1
ATOM 716 O O . GLY A 1 93 ? 13.371 6.499 -4.419 1.00 85.81 93 GLY A O 1
ATOM 717 N N . PHE A 1 94 ? 13.930 7.898 -2.756 1.00 86.06 94 PHE A N 1
ATOM 718 C CA . PHE A 1 94 ? 15.313 8.088 -3.200 1.00 86.06 94 PHE A CA 1
ATOM 719 C C . PHE A 1 94 ? 16.101 6.777 -3.251 1.00 86.06 94 PHE A C 1
ATOM 721 O O . PHE A 1 94 ? 16.821 6.549 -4.222 1.00 86.06 94 PHE A O 1
ATOM 728 N N . GLY A 1 95 ? 15.924 5.886 -2.271 1.00 83.69 95 GLY A N 1
ATOM 729 C CA . GLY A 1 95 ? 16.546 4.561 -2.275 1.00 83.69 95 GLY A CA 1
ATOM 730 C C . GLY A 1 95 ? 16.168 3.733 -3.508 1.00 83.69 95 GLY A C 1
ATOM 731 O O . GLY A 1 95 ? 17.024 3.084 -4.106 1.00 83.69 95 GLY A O 1
ATOM 732 N N . ARG A 1 96 ? 14.909 3.809 -3.958 1.00 83.19 96 ARG A N 1
ATOM 733 C CA . ARG A 1 96 ? 14.437 3.080 -5.151 1.00 83.19 96 ARG A CA 1
ATOM 734 C C . ARG A 1 96 ? 15.003 3.631 -6.461 1.00 83.19 96 ARG A C 1
ATOM 736 O O . ARG A 1 96 ? 15.297 2.840 -7.360 1.00 83.19 96 ARG A O 1
ATOM 743 N N . ILE A 1 97 ? 15.210 4.947 -6.544 1.00 82.06 97 ILE A N 1
ATOM 744 C CA . ILE A 1 97 ? 15.915 5.586 -7.670 1.00 82.06 97 ILE A CA 1
ATOM 745 C C . ILE A 1 97 ? 17.390 5.188 -7.650 1.00 82.06 97 ILE A C 1
ATOM 747 O O . ILE A 1 97 ? 17.943 4.824 -8.684 1.00 82.06 97 ILE A O 1
ATOM 751 N N . TYR A 1 98 ? 18.019 5.232 -6.472 1.00 79.88 98 TYR A N 1
ATOM 752 C CA . TYR A 1 98 ? 19.435 4.921 -6.294 1.00 79.88 98 TYR A CA 1
ATOM 753 C C . TYR A 1 98 ? 19.777 3.491 -6.730 1.00 79.88 98 TYR A C 1
ATOM 755 O O . TYR A 1 98 ? 20.784 3.275 -7.398 1.00 79.88 98 TYR A O 1
ATOM 763 N N . LEU A 1 99 ? 18.904 2.527 -6.424 1.00 76.31 99 LEU A N 1
ATOM 764 C CA . LEU A 1 99 ? 19.053 1.133 -6.859 1.00 76.31 99 LEU A CA 1
ATOM 765 C C . LEU A 1 99 ? 18.778 0.925 -8.363 1.00 76.31 99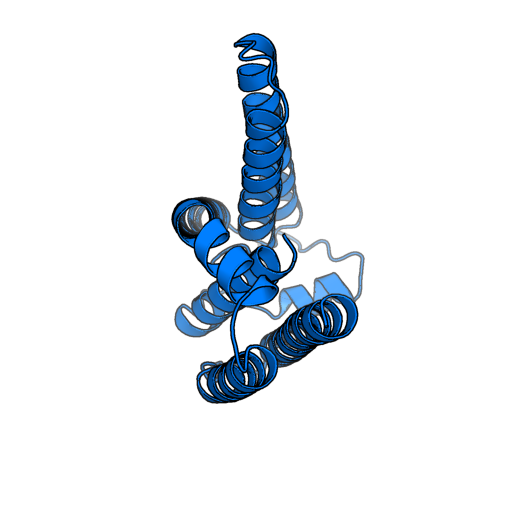 LEU A C 1
ATOM 767 O O . LEU A 1 99 ? 19.005 -0.167 -8.884 1.00 76.31 99 LEU A O 1
ATOM 771 N N . GLY A 1 100 ? 18.286 1.950 -9.071 1.00 69.94 100 GLY A N 1
ATOM 772 C CA . GLY A 1 100 ? 17.930 1.876 -10.489 1.00 69.94 100 GLY A CA 1
ATOM 773 C C . GLY A 1 100 ? 16.690 1.027 -10.772 1.00 69.94 100 GLY A C 1
ATOM 774 O O . GLY A 1 100 ? 16.522 0.543 -11.890 1.00 69.94 100 GLY A O 1
ATOM 775 N N . MET A 1 101 ? 15.845 0.811 -9.759 1.00 70.88 101 MET A N 1
ATOM 776 C CA . MET A 1 101 ? 14.700 -0.105 -9.832 1.00 70.88 101 MET A CA 1
ATOM 777 C C . MET A 1 101 ? 13.424 0.581 -10.323 1.00 70.88 101 MET A C 1
ATOM 779 O O . MET A 1 101 ? 12.589 -0.070 -10.945 1.00 70.88 101 MET A O 1
ATOM 783 N N . HIS A 1 102 ? 13.294 1.887 -10.075 1.00 80.69 102 HIS A N 1
ATOM 784 C CA . HIS A 1 102 ? 12.113 2.680 -10.407 1.00 80.69 102 HIS A CA 1
ATOM 785 C C . HIS A 1 102 ? 12.494 4.046 -10.985 1.00 80.69 102 HIS A C 1
ATOM 787 O O . HIS A 1 102 ? 13.491 4.656 -10.587 1.00 80.69 102 HIS A O 1
ATOM 793 N N . SER A 1 103 ? 11.673 4.536 -11.909 1.00 80.94 103 SER A N 1
ATOM 794 C CA . SER A 1 103 ? 11.711 5.909 -12.407 1.00 80.94 103 SER A CA 1
ATOM 795 C C . SER A 1 103 ? 11.037 6.875 -11.422 1.00 80.94 103 SER A C 1
ATOM 797 O O . SER A 1 103 ? 10.255 6.475 -10.558 1.00 80.94 103 SER A O 1
ATOM 799 N N . LEU A 1 104 ? 11.279 8.179 -11.585 1.00 83.31 104 LEU A N 1
ATOM 800 C CA . LEU A 1 104 ? 10.573 9.230 -10.838 1.00 83.31 104 LEU A CA 1
ATOM 801 C C . LEU A 1 104 ? 9.048 9.126 -10.999 1.00 83.31 104 LEU A C 1
ATOM 803 O O . LEU A 1 104 ? 8.306 9.372 -10.051 1.00 83.31 104 LEU A O 1
ATOM 807 N N . ILE A 1 105 ? 8.587 8.722 -12.184 1.00 84.25 105 ILE A N 1
ATOM 808 C CA . ILE A 1 105 ? 7.162 8.561 -12.496 1.00 84.25 105 ILE A CA 1
ATOM 809 C C . ILE A 1 105 ? 6.544 7.436 -11.655 1.00 84.25 105 ILE A C 1
ATOM 811 O O . ILE A 1 105 ? 5.443 7.602 -11.137 1.00 84.25 105 ILE A O 1
ATOM 815 N N . ASP A 1 106 ? 7.273 6.341 -11.436 1.00 84.12 106 ASP A N 1
ATOM 816 C CA . ASP A 1 106 ? 6.812 5.197 -10.638 1.00 84.12 106 ASP A CA 1
ATOM 817 C C . ASP A 1 106 ? 6.631 5.566 -9.163 1.00 84.12 106 ASP A C 1
ATOM 819 O O . ASP A 1 106 ? 5.721 5.073 -8.491 1.00 84.12 106 ASP A O 1
ATOM 823 N N . ILE A 1 107 ? 7.484 6.464 -8.663 1.00 85.69 107 ILE A N 1
ATOM 824 C CA . ILE A 1 107 ? 7.419 6.990 -7.296 1.00 85.69 107 ILE A CA 1
ATOM 825 C C . ILE A 1 107 ? 6.250 7.957 -7.158 1.00 85.69 107 ILE A C 1
ATOM 827 O O . ILE A 1 107 ? 5.493 7.847 -6.199 1.00 85.69 107 ILE A O 1
ATOM 831 N N . ILE A 1 108 ? 6.057 8.865 -8.118 1.00 87.56 108 ILE A N 1
ATOM 832 C CA . ILE A 1 108 ? 4.908 9.783 -8.122 1.00 87.56 108 ILE A CA 1
ATOM 833 C C . ILE A 1 108 ? 3.592 8.997 -8.224 1.00 87.56 108 ILE A C 1
ATOM 835 O O . ILE A 1 108 ? 2.649 9.291 -7.491 1.00 87.56 108 ILE A O 1
ATOM 839 N N . GLY A 1 109 ? 3.540 7.960 -9.065 1.00 86.19 109 GLY A N 1
ATOM 840 C CA . GLY A 1 109 ? 2.395 7.054 -9.163 1.00 86.19 109 GLY A CA 1
ATOM 841 C C . GLY A 1 109 ? 2.129 6.308 -7.855 1.00 86.19 109 GLY A C 1
ATOM 842 O O . GLY A 1 109 ? 0.994 6.286 -7.382 1.00 86.19 109 GLY A O 1
ATOM 843 N N . GLY A 1 110 ? 3.178 5.772 -7.222 1.00 86.62 110 GLY A N 1
ATOM 844 C CA . GLY A 1 110 ? 3.082 5.133 -5.906 1.00 86.62 110 GLY A CA 1
ATOM 845 C C . GLY A 1 110 ? 2.618 6.089 -4.802 1.00 86.62 110 GLY A C 1
ATOM 846 O O . GLY A 1 110 ? 1.816 5.696 -3.959 1.00 86.62 110 GLY A O 1
ATOM 847 N N . LEU A 1 111 ? 3.058 7.353 -4.828 1.00 89.50 111 LEU A N 1
ATOM 848 C CA . LEU A 1 111 ? 2.604 8.399 -3.904 1.00 89.50 111 LEU A CA 1
ATOM 849 C C . LEU A 1 111 ? 1.120 8.715 -4.093 1.00 89.50 111 LEU A C 1
ATOM 851 O O . LEU A 1 111 ? 0.370 8.722 -3.121 1.00 89.50 111 LEU A O 1
ATOM 855 N N . ALA A 1 112 ? 0.695 8.962 -5.333 1.00 90.81 112 ALA A N 1
ATOM 856 C CA . ALA A 1 112 ? -0.687 9.313 -5.643 1.00 90.81 112 ALA A CA 1
ATOM 857 C C . ALA A 1 112 ? -1.653 8.174 -5.284 1.00 90.81 112 ALA A C 1
ATOM 859 O O . ALA A 1 112 ? -2.662 8.407 -4.618 1.00 90.81 112 ALA A O 1
ATOM 860 N N . LEU A 1 113 ? -1.315 6.939 -5.667 1.00 89.38 113 LEU A N 1
ATOM 861 C CA . LEU A 1 113 ? -2.116 5.762 -5.332 1.00 89.38 113 LEU A CA 1
ATOM 862 C C . LEU A 1 113 ? -2.103 5.472 -3.831 1.00 89.38 113 LEU A C 1
ATOM 864 O O . LEU A 1 113 ? -3.160 5.215 -3.265 1.00 89.38 113 LEU A O 1
ATOM 868 N N . GLY A 1 114 ? -0.947 5.576 -3.170 1.00 89.44 114 GLY A N 1
ATOM 869 C CA . GLY A 1 114 ? -0.845 5.381 -1.724 1.00 89.44 114 GLY A CA 1
ATOM 870 C C . GLY A 1 114 ? -1.682 6.386 -0.933 1.00 89.44 114 GLY A C 1
ATOM 871 O O . GLY A 1 114 ? -2.406 5.996 -0.023 1.00 89.44 114 GLY A O 1
ATOM 872 N N . LEU A 1 115 ? -1.655 7.669 -1.307 1.00 90.81 115 LEU A N 1
ATOM 873 C CA . LEU A 1 115 ? -2.498 8.691 -0.677 1.00 90.81 115 LEU A CA 1
ATOM 874 C C . LEU A 1 115 ? -3.992 8.455 -0.938 1.00 90.81 115 LEU A C 1
ATOM 876 O O . LEU A 1 115 ? -4.798 8.621 -0.024 1.00 90.81 115 LEU A O 1
ATOM 880 N N . GLY A 1 116 ? -4.361 8.044 -2.155 1.00 91.56 116 GLY A N 1
ATOM 881 C CA . GLY A 1 116 ? -5.743 7.701 -2.496 1.00 91.56 116 GLY A CA 1
ATOM 882 C C . GLY A 1 116 ? -6.269 6.520 -1.678 1.00 91.56 116 GLY A C 1
ATOM 883 O O . GLY A 1 116 ? -7.338 6.615 -1.077 1.00 91.56 116 GLY A O 1
ATOM 884 N N . ILE A 1 117 ? -5.490 5.437 -1.594 1.00 91.00 117 ILE A N 1
ATOM 885 C CA . ILE A 1 117 ? -5.833 4.256 -0.791 1.00 91.00 117 ILE A CA 1
ATOM 886 C C . ILE A 1 117 ? -5.917 4.622 0.689 1.00 91.00 117 ILE A C 1
ATOM 888 O O . ILE A 1 117 ? -6.880 4.241 1.345 1.00 91.00 117 ILE A O 1
ATOM 892 N N . LEU A 1 118 ? -4.963 5.398 1.209 1.00 90.50 118 LEU A N 1
ATOM 893 C CA . LEU A 1 118 ? -4.982 5.842 2.600 1.00 90.50 118 LEU A CA 1
ATOM 894 C C . LEU A 1 118 ? -6.241 6.660 2.921 1.00 90.50 118 LEU A C 1
ATOM 896 O O . LEU A 1 118 ? -6.879 6.404 3.937 1.00 90.50 118 LEU A O 1
ATOM 900 N N . ALA A 1 119 ? -6.629 7.608 2.065 1.00 90.56 119 ALA A N 1
ATOM 901 C CA . ALA A 1 119 ? -7.823 8.429 2.279 1.00 90.56 119 ALA A CA 1
ATOM 902 C C . ALA A 1 119 ? -9.115 7.593 2.297 1.00 90.56 119 ALA A C 1
ATOM 904 O O . ALA A 1 119 ? -9.973 7.781 3.165 1.00 90.56 119 ALA A O 1
ATOM 905 N N . ILE A 1 120 ? -9.237 6.640 1.367 1.00 90.06 120 ILE A N 1
ATOM 906 C CA . ILE A 1 120 ? -10.357 5.691 1.343 1.00 90.06 120 ILE A CA 1
ATOM 907 C C . ILE A 1 120 ? -10.327 4.827 2.605 1.00 90.06 120 ILE A C 1
ATOM 909 O O . ILE A 1 120 ? -11.353 4.665 3.263 1.00 90.06 120 ILE A O 1
ATOM 913 N N . TRP A 1 121 ? -9.155 4.315 2.980 1.00 90.31 121 TRP A N 1
ATOM 914 C CA . TRP A 1 121 ? -9.010 3.441 4.135 1.00 90.31 121 TRP A CA 1
ATOM 915 C C . TRP A 1 121 ? -9.393 4.131 5.437 1.00 90.31 121 TRP A C 1
ATOM 917 O O . TRP A 1 121 ? -10.151 3.556 6.203 1.00 90.31 121 TRP A O 1
ATOM 927 N N . LEU A 1 122 ? -8.939 5.364 5.672 1.00 88.19 122 LEU A N 1
ATOM 928 C CA . LEU A 1 122 ? -9.308 6.132 6.867 1.00 88.19 122 LEU A CA 1
ATOM 929 C C . LEU A 1 122 ? -10.822 6.378 6.960 1.00 88.19 122 LEU A C 1
ATOM 931 O O . LEU A 1 122 ? -11.365 6.453 8.053 1.00 88.19 122 LEU A O 1
ATOM 935 N N . SER A 1 123 ? -11.516 6.456 5.822 1.00 88.88 123 SER A N 1
ATOM 936 C CA . SER A 1 123 ? -12.976 6.615 5.793 1.00 88.88 123 SER A CA 1
ATOM 937 C C . SER A 1 123 ? -13.726 5.310 6.089 1.00 88.88 123 SER A C 1
ATOM 939 O O . SER A 1 123 ? -14.874 5.339 6.526 1.00 88.88 123 SER A O 1
ATOM 941 N N . VAL A 1 124 ? -13.107 4.161 5.803 1.00 88.69 124 VAL A N 1
ATOM 942 C CA . VAL A 1 124 ? -13.749 2.836 5.839 1.00 88.69 124 VAL A CA 1
ATOM 943 C C . VAL A 1 124 ? -13.269 1.989 7.029 1.00 88.69 124 VAL A C 1
ATOM 945 O O . VAL A 1 124 ? -13.955 1.043 7.417 1.00 88.69 124 VAL A O 1
ATOM 948 N N . SER A 1 125 ? -12.135 2.327 7.647 1.00 87.06 125 SER A N 1
ATOM 949 C CA . SER A 1 125 ? -11.479 1.517 8.680 1.00 87.06 125 SER A CA 1
ATOM 950 C C . SER A 1 125 ? -12.383 1.232 9.871 1.00 87.06 125 SER A C 1
ATOM 952 O O . SER A 1 125 ? -12.485 0.081 10.276 1.00 87.06 125 SER A O 1
ATOM 954 N N . GLU A 1 126 ? -13.120 2.230 10.364 1.00 85.56 126 GLU A N 1
ATOM 955 C CA . GLU A 1 126 ? -14.048 2.044 11.487 1.00 85.56 126 GLU A CA 1
ATOM 956 C C . GLU A 1 126 ? -15.183 1.067 11.150 1.00 85.56 126 GLU A C 1
ATOM 958 O O . GLU A 1 126 ? -15.593 0.262 11.985 1.00 85.56 126 GLU A O 1
ATOM 963 N N . TYR A 1 127 ? -15.688 1.092 9.914 1.00 86.75 127 TYR A N 1
ATOM 964 C CA . TYR A 1 127 ? -16.734 0.169 9.470 1.00 86.75 127 TYR A CA 1
ATOM 965 C C . TYR A 1 127 ? -16.208 -1.261 9.361 1.00 86.75 127 TYR A C 1
ATOM 967 O O . TYR A 1 127 ? -16.905 -2.197 9.754 1.00 86.75 127 TYR A O 1
ATOM 975 N N . ILE A 1 128 ? -14.985 -1.430 8.847 1.00 85.69 128 ILE A N 1
ATOM 976 C CA . ILE A 1 128 ? -14.331 -2.740 8.764 1.00 85.69 128 ILE A CA 1
ATOM 977 C C . ILE A 1 128 ? -14.078 -3.284 10.167 1.00 85.69 128 ILE A C 1
ATOM 979 O O . ILE A 1 128 ? -14.423 -4.433 10.429 1.00 85.69 128 ILE A O 1
ATOM 983 N N . ASP A 1 129 ? -13.533 -2.473 11.071 1.00 85.31 129 ASP A N 1
ATOM 984 C CA . ASP A 1 129 ? -13.221 -2.903 12.434 1.00 85.31 129 ASP A CA 1
ATOM 985 C C . ASP A 1 129 ? -14.502 -3.297 13.187 1.00 85.31 129 ASP A C 1
ATOM 987 O O . ASP A 1 129 ? -14.574 -4.383 13.767 1.00 85.31 129 ASP A O 1
ATOM 991 N N . ASN A 1 130 ? -15.566 -2.495 13.080 1.00 85.56 130 ASN A N 1
ATOM 992 C CA . ASN A 1 130 ? -16.873 -2.830 13.650 1.00 85.56 130 ASN A CA 1
ATOM 993 C C . ASN A 1 130 ? -17.465 -4.112 13.048 1.00 85.56 130 ASN A C 1
ATOM 995 O O . ASN A 1 130 ? -18.026 -4.934 13.775 1.00 85.56 130 ASN A O 1
ATOM 999 N N . PHE A 1 131 ? -17.327 -4.311 11.735 1.00 85.62 131 PHE A N 1
ATOM 1000 C CA . PHE A 1 131 ? -17.782 -5.529 11.069 1.00 85.62 131 PHE A CA 1
ATOM 1001 C C . PHE A 1 131 ? -16.985 -6.758 11.517 1.00 85.62 131 PHE A C 1
ATOM 1003 O O . PHE A 1 131 ? -17.577 -7.809 11.742 1.00 85.62 131 PHE A O 1
ATOM 1010 N N . VAL A 1 132 ? -15.668 -6.641 11.686 1.00 84.31 132 VAL A N 1
ATOM 1011 C CA . VAL A 1 132 ? -14.814 -7.752 12.129 1.00 84.31 132 VAL A CA 1
ATOM 1012 C C . VAL A 1 132 ? -15.100 -8.129 13.584 1.00 84.31 132 VAL A C 1
ATOM 1014 O O . VAL A 1 132 ? -15.127 -9.317 13.898 1.00 84.31 132 VAL A O 1
ATOM 1017 N N . VAL A 1 133 ? -15.341 -7.144 14.453 1.00 83.81 133 VAL A N 1
ATOM 1018 C CA . VAL A 1 133 ? -15.576 -7.368 15.889 1.00 83.81 133 VAL A CA 1
ATOM 1019 C C . VAL A 1 133 ? -17.010 -7.812 16.187 1.00 83.81 133 VAL A C 1
ATOM 1021 O O . VAL A 1 133 ? -17.214 -8.714 16.993 1.00 83.81 133 VAL A O 1
ATOM 1024 N N . SER A 1 134 ? -18.008 -7.178 15.565 1.00 81.62 134 SER A N 1
ATOM 1025 C CA . SER A 1 134 ? -19.428 -7.343 15.931 1.00 81.62 134 SER A CA 1
ATOM 1026 C C . SER A 1 134 ? -20.277 -8.025 14.854 1.00 81.62 134 SER A C 1
ATOM 1028 O O . SER A 1 134 ? -21.463 -8.283 15.070 1.00 81.62 134 SER A O 1
ATOM 1030 N N . GLY A 1 135 ? -19.719 -8.278 13.669 1.00 80.44 135 GLY A N 1
ATOM 1031 C CA . GLY A 1 135 ? -20.451 -8.864 12.551 1.00 80.44 135 GLY A CA 1
ATOM 1032 C C . GLY A 1 135 ? -20.805 -10.335 12.771 1.00 80.44 135 GLY A C 1
ATOM 1033 O O . GLY A 1 135 ? -20.104 -11.090 13.439 1.00 80.44 135 GLY A O 1
ATOM 1034 N N . GLN A 1 136 ? -21.893 -10.775 12.140 1.00 76.75 136 GLN A N 1
ATOM 1035 C CA . GLN A 1 136 ? -22.223 -12.196 12.025 1.00 76.75 136 GLN A CA 1
ATOM 1036 C C . GLN A 1 136 ? -21.629 -12.764 10.730 1.00 76.75 136 GLN A C 1
ATOM 1038 O O . GLN A 1 136 ? -21.626 -12.096 9.698 1.00 76.75 136 GLN A O 1
ATOM 1043 N N . ASN A 1 137 ? -21.150 -14.012 10.769 1.00 84.00 137 ASN A N 1
ATOM 1044 C CA . ASN A 1 137 ? -20.576 -14.730 9.618 1.00 84.00 137 ASN A CA 1
ATOM 1045 C C . ASN A 1 137 ? -19.347 -14.062 8.967 1.00 84.00 137 ASN A C 1
ATOM 1047 O O . ASN A 1 137 ? -19.081 -14.269 7.781 1.00 84.00 137 ASN A O 1
ATOM 1051 N N . VAL A 1 138 ? -18.567 -13.310 9.747 1.00 85.00 138 VAL A N 1
ATOM 1052 C CA . VAL A 1 138 ? -17.365 -12.592 9.290 1.00 85.00 138 VAL A CA 1
ATOM 1053 C C . VAL A 1 138 ? -16.386 -13.533 8.581 1.00 85.00 138 VAL A C 1
ATOM 1055 O O . VAL A 1 138 ? -15.939 -13.244 7.474 1.00 85.00 138 VAL A O 1
ATOM 1058 N N . VAL A 1 139 ? -16.106 -14.701 9.165 1.00 84.06 139 VAL A N 1
ATOM 1059 C CA . VAL A 1 139 ? -15.158 -15.676 8.597 1.00 84.06 139 VAL A CA 1
ATOM 1060 C C . VAL A 1 139 ? -15.620 -16.187 7.230 1.00 84.06 139 VAL A C 1
ATOM 1062 O O . VAL A 1 139 ? -14.829 -16.225 6.292 1.00 84.06 139 VAL A O 1
ATOM 1065 N N . SER A 1 140 ? -16.904 -16.526 7.085 1.00 85.81 140 SER A N 1
ATOM 1066 C CA . SER A 1 140 ? -17.466 -17.009 5.817 1.00 85.81 140 SER A CA 1
ATOM 1067 C C . SER A 1 140 ? -17.449 -15.932 4.732 1.00 85.81 140 SER A C 1
ATOM 1069 O O . SER A 1 140 ? -17.128 -16.229 3.581 1.00 85.81 140 SER A O 1
ATOM 1071 N N . PHE A 1 141 ? -17.751 -14.680 5.093 1.00 87.00 141 PHE A N 1
ATOM 1072 C CA . PHE A 1 141 ? -17.662 -13.542 4.176 1.00 87.00 141 PHE A CA 1
ATOM 1073 C C . PHE A 1 141 ? -16.223 -13.324 3.691 1.00 87.00 141 PHE A C 1
ATOM 1075 O O . PHE A 1 141 ? -15.983 -13.252 2.487 1.00 87.00 141 PHE A O 1
ATOM 1082 N N . TRP A 1 142 ? -15.256 -13.281 4.611 1.00 84.81 142 TRP A N 1
ATOM 1083 C CA . TRP A 1 142 ? -13.849 -13.077 4.261 1.00 84.81 142 TRP A CA 1
ATOM 1084 C C . TRP A 1 142 ? -13.255 -14.250 3.479 1.00 84.81 142 TRP A C 1
ATOM 1086 O O . TRP A 1 142 ? -12.458 -14.024 2.572 1.00 84.81 142 TRP A O 1
ATOM 1096 N N . ALA A 1 143 ? -13.677 -15.486 3.756 1.00 86.06 143 ALA A N 1
ATOM 1097 C CA . ALA A 1 143 ? -13.309 -16.647 2.950 1.00 86.06 143 ALA A CA 1
ATOM 1098 C C . ALA A 1 143 ? -13.822 -16.519 1.511 1.00 86.06 143 ALA A C 1
ATOM 1100 O O . ALA A 1 143 ? -13.044 -16.674 0.569 1.00 86.06 143 ALA A O 1
ATOM 1101 N N . ALA A 1 144 ? -15.101 -16.177 1.332 1.00 87.62 144 ALA A N 1
ATOM 1102 C CA . ALA A 1 144 ? -15.676 -15.948 0.009 1.00 87.62 144 ALA A CA 1
ATOM 1103 C C . ALA A 1 144 ? -14.968 -14.802 -0.731 1.00 87.62 144 ALA A C 1
ATOM 1105 O O . ALA A 1 144 ? -14.689 -14.927 -1.923 1.00 87.62 144 ALA A O 1
ATOM 1106 N N . LEU A 1 145 ? -14.622 -13.723 -0.021 1.00 85.62 145 LEU A N 1
ATOM 1107 C CA . LEU A 1 145 ? -13.863 -12.610 -0.581 1.00 85.62 145 LEU A CA 1
ATOM 1108 C C . LEU A 1 145 ? -12.465 -13.050 -1.033 1.00 85.62 145 LEU A C 1
ATOM 1110 O O . LEU A 1 145 ? -12.093 -12.758 -2.161 1.00 85.62 145 LEU A O 1
ATOM 1114 N N . CYS A 1 146 ? -11.718 -13.800 -0.216 1.00 83.94 146 CYS A N 1
ATOM 1115 C CA . CYS A 1 146 ? -10.397 -14.314 -0.599 1.00 83.94 146 CYS A CA 1
ATOM 1116 C C . CYS A 1 146 ? -10.479 -15.199 -1.849 1.00 83.94 146 CYS A C 1
ATOM 1118 O O . CYS A 1 146 ? -9.678 -15.044 -2.768 1.00 83.94 146 CYS A O 1
ATOM 1120 N N . PHE A 1 147 ? -11.475 -16.089 -1.919 1.00 84.62 147 PHE A N 1
ATOM 1121 C CA . PHE A 1 147 ? -11.715 -16.897 -3.117 1.00 84.62 147 PHE A CA 1
ATOM 1122 C C . PHE A 1 147 ? -12.010 -16.024 -4.338 1.00 84.62 147 PHE A C 1
ATOM 1124 O O . PHE A 1 147 ? -11.416 -16.234 -5.393 1.00 84.62 147 PHE A O 1
ATOM 1131 N N . LEU A 1 148 ? -12.884 -15.026 -4.201 1.00 85.19 148 LEU A N 1
ATOM 1132 C CA . LEU A 1 148 ? -13.210 -14.112 -5.291 1.00 85.19 148 LEU A CA 1
ATOM 1133 C C . LEU A 1 148 ? -11.977 -13.336 -5.759 1.00 85.19 148 LEU A C 1
ATOM 1135 O O . LEU A 1 148 ? -11.747 -13.261 -6.959 1.00 85.19 148 LEU A O 1
ATOM 1139 N N . LEU A 1 149 ? -11.167 -12.808 -4.840 1.00 81.25 149 LEU A N 1
ATOM 1140 C CA . LEU A 1 149 ? -9.955 -12.053 -5.167 1.00 81.25 149 LEU A CA 1
ATOM 1141 C C . LEU A 1 149 ? -8.923 -12.919 -5.898 1.00 81.25 149 LEU A C 1
ATOM 1143 O O . LEU A 1 149 ? -8.264 -12.421 -6.809 1.00 81.25 149 LEU A O 1
ATOM 1147 N N . LEU A 1 150 ? -8.801 -14.207 -5.545 1.00 81.38 150 LEU A N 1
ATOM 1148 C CA . LEU A 1 150 ? -7.948 -15.164 -6.262 1.00 81.38 150 LEU A CA 1
ATOM 1149 C C . LEU A 1 150 ? -8.408 -15.374 -7.710 1.00 81.38 150 LEU A C 1
ATOM 1151 O O . LEU A 1 150 ? -7.570 -15.447 -8.603 1.00 81.38 150 LEU A O 1
ATOM 1155 N N . PHE A 1 151 ? -9.720 -15.438 -7.950 1.00 79.75 151 PHE A N 1
ATOM 1156 C CA . PHE A 1 151 ? -10.276 -15.570 -9.302 1.00 79.75 151 PHE A CA 1
ATOM 1157 C C . PHE A 1 151 ? -10.271 -14.262 -10.097 1.00 79.75 151 PHE A C 1
ATOM 1159 O O . PHE A 1 151 ? -10.125 -14.287 -11.315 1.00 79.75 151 PHE A O 1
ATOM 1166 N N . ALA A 1 152 ? -10.466 -13.131 -9.424 1.00 78.88 152 ALA A N 1
ATOM 1167 C CA . ALA A 1 152 ? -10.519 -11.810 -10.037 1.00 78.88 152 ALA A CA 1
ATOM 1168 C C . ALA A 1 152 ? -9.127 -11.240 -10.351 1.00 78.88 152 ALA A C 1
ATOM 1170 O O . ALA A 1 152 ? -9.039 -10.184 -10.977 1.00 78.88 152 ALA A O 1
ATOM 1171 N N . TYR A 1 153 ? -8.052 -11.906 -9.910 1.00 76.31 153 TYR A N 1
ATOM 1172 C CA . TYR A 1 153 ? -6.693 -11.444 -10.153 1.00 76.31 153 TYR A CA 1
ATOM 1173 C C . TYR A 1 153 ? -6.380 -11.457 -11.660 1.00 76.31 153 TYR A C 1
ATOM 1175 O O . TYR A 1 153 ? -6.583 -12.487 -12.312 1.00 76.31 153 TYR A O 1
ATOM 1183 N N . PRO A 1 154 ? -5.906 -10.336 -12.234 1.00 73.81 154 PRO A N 1
ATOM 1184 C CA . PRO A 1 154 ? -5.586 -10.270 -13.653 1.00 73.81 154 PRO A CA 1
ATOM 1185 C C . PRO A 1 154 ? -4.465 -11.256 -13.992 1.00 73.81 154 PRO A C 1
ATOM 1187 O O . PRO A 1 154 ? -3.492 -11.389 -13.256 1.00 73.81 154 PRO A O 1
ATOM 1190 N N . THR A 1 155 ? -4.590 -11.959 -15.118 1.00 69.69 155 THR A N 1
ATOM 1191 C CA . THR A 1 155 ? -3.508 -12.812 -15.619 1.00 69.69 155 THR A CA 1
ATOM 1192 C C . THR A 1 155 ? -2.409 -11.921 -16.199 1.00 69.69 155 THR A C 1
ATOM 1194 O O . THR A 1 155 ? -2.692 -11.220 -17.178 1.00 69.69 155 THR A O 1
ATOM 1197 N N . PRO A 1 156 ? -1.186 -11.924 -15.642 1.00 64.56 156 PRO A N 1
ATOM 1198 C CA . PRO A 1 156 ? -0.114 -11.078 -16.142 1.00 64.56 156 PRO A CA 1
ATOM 1199 C C . PRO A 1 156 ? 0.357 -11.557 -17.522 1.00 64.56 156 PRO A C 1
ATOM 1201 O O . PRO A 1 156 ? 0.269 -12.739 -17.859 1.00 64.56 156 PRO A O 1
ATOM 1204 N N . GLU A 1 157 ? 0.869 -10.628 -18.330 1.00 62.84 157 GLU A N 1
ATOM 1205 C CA . GLU A 1 157 ? 1.365 -10.910 -19.687 1.00 62.84 157 GLU A CA 1
ATOM 1206 C C . GLU A 1 157 ? 2.661 -11.747 -19.670 1.00 62.84 157 GLU A C 1
ATOM 1208 O O . GLU A 1 157 ? 2.932 -12.521 -20.589 1.00 62.84 157 GLU A O 1
ATOM 1213 N N . VAL A 1 158 ? 3.440 -11.633 -18.590 1.00 65.38 158 VAL A N 1
ATOM 1214 C CA . VAL A 1 158 ? 4.660 -12.403 -18.309 1.00 65.38 158 VAL A CA 1
ATOM 1215 C C . VAL A 1 158 ? 4.509 -13.048 -16.926 1.00 65.38 158 VAL A C 1
ATOM 1217 O O . VAL A 1 158 ? 3.960 -12.403 -16.036 1.00 65.38 158 VAL A O 1
ATOM 1220 N N . PRO A 1 159 ? 4.974 -14.291 -16.693 1.00 63.38 159 PRO A N 1
ATOM 1221 C CA . PRO A 1 159 ? 4.920 -14.894 -15.364 1.00 63.38 159 PRO A CA 1
ATOM 1222 C C . PRO A 1 159 ? 5.712 -14.057 -14.347 1.00 63.38 159 PRO A C 1
ATOM 1224 O O . PRO A 1 159 ? 6.937 -13.957 -14.430 1.00 63.38 159 PRO A O 1
ATOM 1227 N N . THR A 1 160 ? 4.997 -13.473 -13.387 1.00 67.38 160 THR A N 1
ATOM 1228 C CA . THR A 1 160 ? 5.532 -12.717 -12.249 1.00 67.38 160 THR A CA 1
ATOM 1229 C C . THR A 1 160 ? 5.225 -13.452 -10.936 1.00 67.38 160 THR A C 1
ATOM 1231 O O . THR A 1 160 ? 4.222 -14.166 -10.846 1.00 67.38 160 THR A O 1
ATOM 1234 N N . PRO A 1 161 ? 6.042 -13.274 -9.878 1.00 69.88 161 PRO A N 1
ATOM 1235 C CA . PRO A 1 161 ? 5.762 -13.835 -8.548 1.00 69.88 161 PRO A CA 1
ATOM 1236 C C . PRO A 1 161 ? 4.553 -13.176 -7.846 1.00 69.88 161 PRO A C 1
ATOM 1238 O O . PRO A 1 161 ? 4.165 -13.571 -6.747 1.00 69.88 161 PRO A O 1
ATOM 1241 N N . SER A 1 162 ? 3.916 -12.182 -8.472 1.00 70.19 162 SER A N 1
ATOM 1242 C CA . SER A 1 162 ? 2.865 -11.348 -7.881 1.00 70.19 162 SER A CA 1
ATOM 1243 C C . SER A 1 162 ? 1.614 -12.136 -7.460 1.00 70.19 162 SER A C 1
ATOM 1245 O O . SER A 1 162 ? 0.999 -11.810 -6.439 1.00 70.19 162 SER A O 1
ATOM 1247 N N . PHE A 1 163 ? 1.292 -13.235 -8.154 1.00 73.31 163 PHE A N 1
ATOM 1248 C CA . PHE A 1 163 ? 0.203 -14.138 -7.760 1.00 73.31 163 PHE A CA 1
ATOM 1249 C C . PHE A 1 163 ? 0.493 -14.894 -6.450 1.00 73.31 163 PHE A C 1
ATOM 1251 O O . PHE A 1 163 ? -0.402 -15.069 -5.614 1.00 73.31 163 PHE A O 1
ATOM 1258 N N . GLU A 1 164 ? 1.741 -15.321 -6.236 1.00 76.62 164 GLU A N 1
ATOM 1259 C CA . GLU A 1 164 ? 2.148 -16.013 -5.008 1.00 76.62 164 GLU A CA 1
ATOM 1260 C C . GLU A 1 164 ? 2.083 -15.066 -3.809 1.00 76.62 164 GLU A C 1
ATOM 1262 O O . GLU A 1 164 ? 1.504 -15.415 -2.775 1.00 76.62 164 GLU A O 1
ATOM 1267 N N . TYR A 1 165 ? 2.583 -13.836 -3.973 1.00 76.06 165 TYR A N 1
ATOM 1268 C CA . TYR A 1 165 ? 2.485 -12.802 -2.944 1.00 76.06 165 TYR A CA 1
ATOM 1269 C C . TYR A 1 165 ? 1.030 -12.509 -2.581 1.00 76.06 165 TYR A C 1
ATOM 1271 O O . TYR A 1 165 ? 0.674 -12.515 -1.402 1.00 76.06 165 TYR A O 1
ATOM 1279 N N . HIS A 1 166 ? 0.160 -12.332 -3.575 1.00 78.31 166 HIS A N 1
ATOM 1280 C CA . HIS A 1 166 ? -1.266 -12.122 -3.339 1.00 78.31 166 HIS A CA 1
ATOM 1281 C C . HIS A 1 166 ? -1.918 -13.282 -2.566 1.00 78.31 166 HIS A C 1
ATOM 1283 O O . HIS A 1 166 ? -2.670 -13.055 -1.615 1.00 78.31 166 HIS A O 1
ATOM 1289 N N . THR A 1 167 ? -1.600 -14.524 -2.933 1.00 81.25 167 THR A N 1
ATOM 1290 C CA . THR A 1 167 ? -2.123 -15.714 -2.247 1.00 81.25 167 THR A CA 1
ATOM 1291 C C . THR A 1 167 ? -1.679 -15.749 -0.784 1.00 81.25 167 THR A C 1
ATOM 1293 O O . THR A 1 167 ? -2.495 -16.009 0.105 1.00 81.25 167 THR A O 1
ATOM 1296 N N . ALA A 1 168 ? -0.412 -15.424 -0.515 1.00 83.81 168 ALA A N 1
ATOM 1297 C CA . ALA A 1 168 ? 0.107 -15.324 0.843 1.00 83.81 168 ALA A CA 1
ATOM 1298 C C . ALA A 1 168 ? -0.611 -14.225 1.649 1.00 83.81 168 ALA A C 1
ATOM 1300 O O . ALA A 1 168 ? -1.042 -14.480 2.776 1.00 83.81 168 ALA A O 1
ATOM 1301 N N . PHE A 1 169 ? -0.815 -13.036 1.070 1.00 81.00 169 PHE A N 1
ATOM 1302 C CA . PHE A 1 169 ? -1.505 -11.931 1.746 1.00 81.00 169 PHE A CA 1
ATOM 1303 C C . PHE A 1 169 ? -2.968 -12.246 2.069 1.00 81.00 169 PHE A C 1
ATOM 1305 O O . PHE A 1 169 ? -3.399 -11.981 3.193 1.00 81.00 169 PHE A O 1
ATOM 1312 N N . ASN A 1 170 ? -3.704 -12.879 1.151 1.00 83.56 170 ASN A N 1
ATOM 1313 C CA . ASN A 1 170 ? -5.070 -13.343 1.421 1.00 83.56 170 ASN A CA 1
ATOM 1314 C C . ASN A 1 170 ? -5.120 -14.379 2.551 1.00 83.56 170 ASN A C 1
ATOM 1316 O O . ASN A 1 170 ? -6.015 -14.347 3.400 1.00 83.56 170 ASN A O 1
ATOM 1320 N N . GLY A 1 171 ? -4.142 -15.288 2.596 1.00 83.94 171 GLY A N 1
ATOM 1321 C CA . GLY A 1 171 ? -4.006 -16.245 3.692 1.00 83.94 171 GLY A CA 1
ATOM 1322 C C . GLY A 1 171 ? -3.801 -15.548 5.040 1.00 83.94 171 GLY A C 1
ATOM 1323 O O . GLY A 1 171 ? -4.483 -15.869 6.015 1.00 83.94 171 GLY A O 1
ATOM 1324 N N . VAL A 1 172 ? -2.921 -14.544 5.087 1.00 86.00 172 VAL A N 1
ATOM 1325 C CA . VAL A 1 172 ? -2.676 -13.738 6.293 1.00 86.00 172 VAL A CA 1
ATOM 1326 C C . VAL A 1 172 ? -3.929 -12.962 6.709 1.00 86.00 172 VAL A C 1
ATOM 1328 O O . VAL A 1 172 ? -4.278 -12.980 7.891 1.00 86.00 172 VAL A O 1
ATOM 1331 N N . SER A 1 173 ? -4.645 -12.321 5.777 1.00 85.12 173 SER A N 1
ATOM 1332 C CA . SER A 1 173 ? -5.870 -11.582 6.110 1.00 85.12 173 SER A CA 1
ATOM 1333 C C . SER A 1 173 ? -6.956 -12.497 6.671 1.00 85.12 173 SER A C 1
ATOM 1335 O O . SER A 1 173 ? -7.563 -12.172 7.693 1.00 85.12 173 SER A O 1
ATOM 1337 N N . LEU A 1 174 ? -7.158 -13.670 6.065 1.00 86.31 174 LEU A N 1
ATOM 1338 C CA . LEU A 1 174 ? -8.123 -14.657 6.547 1.00 86.31 174 LEU A CA 1
ATOM 1339 C C . LEU A 1 174 ? -7.725 -15.225 7.918 1.00 86.31 174 LEU A C 1
ATOM 1341 O O . LEU A 1 174 ? -8.579 -15.398 8.791 1.00 86.31 174 LEU A O 1
ATOM 1345 N N . GLY A 1 175 ? -6.431 -15.467 8.139 1.00 85.44 175 GLY A N 1
ATOM 1346 C CA . GLY A 1 175 ? -5.893 -15.902 9.428 1.00 85.44 175 GLY A CA 1
ATOM 1347 C C . GLY A 1 175 ? -6.162 -14.895 10.548 1.00 85.44 175 GLY A C 1
ATOM 1348 O O . GLY A 1 175 ? -6.623 -15.273 11.621 1.00 85.44 175 GLY A O 1
ATOM 1349 N N . ILE A 1 176 ? -5.956 -13.602 10.290 1.00 86.00 176 ILE A N 1
ATOM 1350 C CA . ILE A 1 176 ? -6.208 -12.544 11.281 1.00 86.00 176 ILE A CA 1
ATOM 1351 C C . ILE A 1 176 ? -7.699 -12.429 11.599 1.00 86.00 176 ILE A C 1
ATOM 1353 O O . ILE A 1 176 ? -8.071 -12.350 12.768 1.00 86.00 176 ILE A O 1
ATOM 1357 N N . VAL A 1 177 ? -8.555 -12.455 10.577 1.00 84.81 177 VAL A N 1
ATOM 1358 C CA . VAL A 1 177 ? -10.009 -12.366 10.762 1.00 84.81 177 VAL A CA 1
ATOM 1359 C C . VAL A 1 177 ? -10.551 -13.571 11.534 1.00 84.81 177 VAL A C 1
ATOM 1361 O O . VAL A 1 177 ? -11.351 -13.409 12.454 1.00 84.81 177 VAL A O 1
ATOM 1364 N N . SER A 1 178 ? -10.117 -14.783 11.183 1.00 84.00 178 SER A N 1
ATOM 1365 C CA . SER A 1 178 ? -10.541 -16.006 11.878 1.00 84.00 178 SER A CA 1
ATOM 1366 C C . SER A 1 178 ? -10.049 -16.053 13.323 1.00 84.00 178 SER A C 1
ATOM 1368 O O . SER A 1 178 ? -10.821 -16.422 14.207 1.00 84.00 178 SER A O 1
ATOM 1370 N N . ALA A 1 179 ? -8.813 -15.616 13.583 1.00 84.06 179 ALA A N 1
ATOM 1371 C CA . ALA A 1 179 ? -8.299 -15.473 14.940 1.00 84.06 179 ALA A CA 1
ATOM 1372 C C . ALA A 1 179 ? -9.117 -14.454 15.746 1.00 84.06 179 ALA A C 1
ATOM 1374 O O . ALA A 1 179 ? -9.557 -14.772 16.846 1.00 84.06 179 ALA A O 1
ATOM 1375 N N . ALA A 1 180 ? -9.379 -13.264 15.195 1.00 81.44 180 ALA A N 1
ATOM 1376 C CA . ALA A 1 180 ? -10.177 -12.239 15.867 1.00 81.44 180 ALA A CA 1
ATOM 1377 C C . ALA A 1 180 ? -11.572 -12.759 16.246 1.00 81.44 180 ALA A C 1
ATOM 1379 O O . ALA A 1 180 ? -11.998 -12.584 17.383 1.00 81.44 180 ALA A O 1
ATOM 1380 N N . PHE A 1 181 ? -12.241 -13.471 15.335 1.00 78.69 181 PHE A N 1
ATOM 1381 C CA . PHE A 1 181 ? -13.537 -14.088 15.615 1.00 78.69 181 PHE A CA 1
ATOM 1382 C C . PHE A 1 181 ? -13.461 -15.131 16.742 1.00 78.69 181 PHE A C 1
ATOM 1384 O O . PHE A 1 181 ? -14.318 -15.149 17.617 1.00 78.69 181 PHE A O 1
ATOM 1391 N N . LEU A 1 182 ? -12.428 -15.980 16.752 1.00 79.12 182 LEU A N 1
ATOM 1392 C CA . LEU A 1 182 ? -12.282 -17.052 17.742 1.00 79.12 182 LEU A CA 1
ATOM 1393 C C . LEU A 1 182 ? -11.906 -16.550 19.146 1.00 79.12 182 LEU A C 1
ATOM 1395 O O . LEU A 1 182 ? -12.190 -17.234 20.120 1.00 79.12 182 LEU A O 1
ATOM 1399 N N . PHE A 1 183 ? -11.258 -15.388 19.259 1.00 75.62 183 PHE A N 1
ATOM 1400 C CA . PHE A 1 183 ? -10.907 -14.784 20.552 1.00 75.62 183 PHE A CA 1
ATOM 1401 C C . PHE A 1 183 ? -11.989 -13.853 21.121 1.00 75.62 183 PHE A C 1
ATOM 1403 O O . PHE A 1 183 ? -11.924 -13.515 22.302 1.00 75.62 183 PHE A O 1
ATOM 1410 N N . LEU A 1 184 ? -12.947 -13.411 20.301 1.00 67.38 184 LEU A N 1
ATOM 1411 C CA . LEU A 1 184 ? -14.033 -12.509 20.709 1.00 67.38 184 LEU A CA 1
ATOM 1412 C C . LEU A 1 184 ? -15.350 -13.236 21.046 1.00 67.38 184 LEU A C 1
ATOM 1414 O O . LEU A 1 184 ? -16.242 -12.608 21.618 1.00 67.38 184 LEU A O 1
ATOM 1418 N N . VAL A 1 185 ? -15.469 -14.527 20.711 1.00 55.97 185 VAL A N 1
ATOM 1419 C CA . VAL A 1 185 ? -16.604 -15.422 21.029 1.00 55.97 185 VAL A CA 1
ATOM 1420 C C . VAL A 1 185 ? -16.224 -16.369 22.160 1.00 55.97 185 VAL A C 1
ATOM 1422 O O . VAL A 1 185 ? -17.062 -16.546 23.073 1.00 55.97 185 VAL A O 1
#

Sequence (185 aa):
MTLLIAFCDYTGNCIKDVVSAPRPQTPPVRRITATKDEEDNAMEYGFPSSHTLNTVCLSGYLLHYILDYSESNDLYIRVAGIILACLVVGLIGFGRIYLGMHSLIDIIGGLALGLGILAIWLSVSEYIDNFVVSGQNVVSFWAALCFLLLFAYPTPEVPTPSFEYHTAFNGVSLGIVSAAFLFLV

Organism: Salvia splendens (NCBI:txid180675)

Radius of gyration: 18.18 Å; chains: 1; bounding box: 46×39×43 Å

Secondary structure (DSSP, 8-state):
-HHHHHHHHHHHHHHHHHH-PPPPPTTTS-----SHHHHHTTSS-SSS-HHHHHHHHHHHHHHHHHHHH-----HHHHHHHHHHHHHHHHHHHHHHHHTTS--HHHHHHHHHHHHHHHHHHHHHHHHHHHHHHH-SSHHHHHHHHHHHHHHHSPPPSS--THHHHHHHHHHHHHHHHHHHHHHH-

Foldseek 3Di:
DLVLLLVLLLVQQLVQQVVVAAADDPPPDDADDPDPVVVLVLPTGAAADSQLLSLLLVLVVVLVVCCVVPPPPPPVSNVVSVVVSVVSSVVSLVVCVNSSRYDPVNNVRSNVNSVVSNVVCVVCVVVVVCCLQPNDPQLVVLVVVLVVSLVPRDDGPDDHCSSVVSNVSSVVVSVVSVVSVVVND

InterPro domains:
  IPR000326 Phosphatidic acid phosphatase type 2/haloperoxidase [PF01569] (3-125)
  IPR000326 Phosphatidic acid phosphatase type 2/haloperoxidase [SM00014] (1-122)
  IPR036938 Phosphatidic acid phosphatase type 2/haloperoxidase superfamily [SSF48317] (4-127)

pLDDT: mean 79.76, std 10.44, range [50.0, 91.88]